Protein AF-A0A1A8WVR6-F1 (afdb_monomer)

Organism: Plasmodium malariae (NCBI:txid5858)

Solvent-accessible surface area (backbone atoms only — not comparable to full-atom values): 12264 Å² total; per-residue (Å²): 117,64,66,60,60,54,51,28,55,60,52,46,69,49,54,56,53,57,49,52,69,73,62,68,67,86,77,88,76,79,92,83,79,84,87,81,89,78,94,72,96,72,78,79,90,67,66,81,91,73,80,76,75,59,86,85,65,40,60,65,72,58,55,56,51,49,51,33,48,54,45,27,41,45,42,43,48,62,69,58,48,33,55,65,42,68,78,31,90,86,67,64,58,61,65,60,54,54,64,56,65,34,70,74,60,51,46,52,44,40,58,51,38,26,67,76,70,74,52,78,76,86,42,70,69,62,47,53,49,48,47,52,50,42,41,52,56,51,51,50,53,58,71,77,46,74,64,44,72,68,51,52,54,53,51,51,54,50,51,52,50,52,54,50,50,51,49,58,48,47,38,57,24,72,68,41,92,43,71,70,53,24,52,51,49,46,65,35,57,69,62,50,54,53,47,50,58,52,53,29,64,74,66,77,97

Radius of gyration: 17.58 Å; Cα contacts (8 Å, |Δi|>4): 165; chains: 1; bounding box: 36×36×53 Å

Nearest PDB structures (foldseek):
  1n81-assembly1_A  TM=9.357E-01  e=1.872E-03  Plasmodium falciparum 3D7
  7zg0-assembly1_A  TM=1.710E-01  e=2.703E+00  Mus musculus

Foldseek 3Di:
DPVLLLLLLVQLLVVLLVVVVVPPPDDDDDDDDDDDDDDDPDDDPDALPADADDPPLFDPVLVLLLNLLLRLLLCCLRVPQLVQLVVCPDDSPLVVSLVCLDLVNSVVSSVVSCVVSVHDDPDPVSVSSSSVSSSSLSNSLSVPDRRDPVSSVVSSLSSNLSSRLSRVLNSVLVVDPDPVSSNVSSVVVVSSVVSSVVSCVVVVD

InterPro domains:
  IPR015299 Gamete antigen, Plasmodium [PF09216] (53-205)
  IPR036469 Gametocyte protein Pfg27 superfamily [G3DSA:1.10.3030.10] (48-205)
  IPR036469 Gametocyte protein Pfg27 superfamily [SSF89162] (119-195)

pLDDT: mean 71.0, std 19.31, range [24.33, 93.38]

Sequence (205 aa):
MNIYIFLLIEILGIHIFIKCSAECVKENYPDHIEKITTRNRGECPYKLIYKPLPKGIVIEDVIELLNIEFQATIYFLFLELLPLNKHKADKTDKRELFSRISFDYLELPILYFMKHLGYSFKDERSRNSCINRMKKRLDLIVIEGILTKEYCERAQKYFWIEQRVIEEMSVKVFKEKTDDKQRNMCQNELAIKSLISKLERGRSI

Structure (mmCIF, N/CA/C/O backbone):
data_AF-A0A1A8WVR6-F1
#
_entry.id   AF-A0A1A8WVR6-F1
#
loop_
_atom_site.group_PDB
_atom_site.id
_atom_site.type_symbol
_atom_site.label_atom_id
_atom_site.label_alt_id
_atom_site.label_comp_id
_atom_site.label_asym_id
_atom_site.label_entity_id
_atom_site.label_seq_id
_atom_site.pdbx_PDB_ins_code
_atom_site.Cartn_x
_atom_site.Cartn_y
_atom_site.Cartn_z
_atom_site.occupancy
_atom_site.B_iso_or_equiv
_atom_site.auth_seq_id
_atom_site.auth_comp_id
_atom_site.auth_asym_id
_atom_site.auth_atom_id
_atom_site.pdbx_PDB_model_num
ATOM 1 N N . MET A 1 1 ? 0.841 5.492 16.775 1.00 44.41 1 MET A N 1
ATOM 2 C CA . MET A 1 1 ? -0.313 5.035 15.947 1.00 44.41 1 MET A CA 1
ATOM 3 C C . MET A 1 1 ? -1.158 4.034 16.744 1.00 44.41 1 MET A C 1
ATOM 5 O O . MET A 1 1 ? -0.574 3.367 17.589 1.00 44.41 1 MET A O 1
ATOM 9 N N . ASN A 1 2 ? -2.485 3.916 16.546 1.00 51.31 2 ASN A N 1
ATOM 10 C CA . ASN A 1 2 ? -3.267 2.875 17.246 1.00 51.31 2 ASN A CA 1
ATOM 11 C C . ASN A 1 2 ? -2.738 1.482 16.841 1.00 51.31 2 ASN A C 1
ATOM 13 O O . ASN A 1 2 ? -2.595 1.198 15.650 1.00 51.31 2 ASN A O 1
ATOM 17 N N . ILE A 1 3 ? -2.424 0.636 17.824 1.00 42.66 3 ILE A N 1
ATOM 18 C CA . ILE A 1 3 ? -1.784 -0.670 17.616 1.00 42.66 3 ILE A CA 1
ATOM 19 C C . ILE A 1 3 ? -2.612 -1.607 16.724 1.00 42.66 3 ILE A C 1
ATOM 21 O O . ILE A 1 3 ? -2.054 -2.420 15.993 1.00 42.66 3 ILE A O 1
ATOM 25 N N . TYR A 1 4 ? -3.933 -1.448 16.696 1.00 39.28 4 TYR A N 1
ATOM 26 C CA . TYR A 1 4 ? -4.813 -2.250 15.850 1.00 39.28 4 TYR A CA 1
ATOM 27 C C . TYR A 1 4 ? -4.775 -1.824 14.383 1.00 39.28 4 TYR A C 1
ATOM 29 O O . TYR A 1 4 ? -4.861 -2.677 13.504 1.00 39.28 4 TYR A O 1
ATOM 37 N N . ILE A 1 5 ? 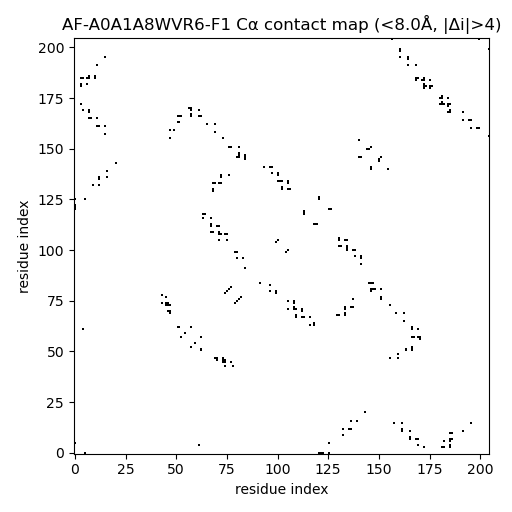-4.557 -0.531 14.110 1.00 49.75 5 ILE A N 1
ATOM 38 C CA . ILE A 1 5 ? -4.274 -0.033 12.754 1.00 49.75 5 ILE A CA 1
ATOM 39 C C . ILE A 1 5 ? -2.944 -0.621 12.286 1.00 49.75 5 ILE A C 1
ATOM 41 O O . ILE A 1 5 ? -2.856 -1.150 11.186 1.00 49.75 5 ILE A O 1
ATOM 45 N N . PHE A 1 6 ? -1.926 -0.585 13.148 1.00 48.47 6 PHE A N 1
ATOM 46 C CA . PHE A 1 6 ? -0.615 -1.159 12.855 1.00 48.47 6 PHE A CA 1
ATOM 47 C C . PHE A 1 6 ? -0.719 -2.644 12.467 1.00 48.47 6 PHE A C 1
ATOM 49 O O . PHE A 1 6 ? -0.271 -3.031 11.389 1.00 48.47 6 PHE A O 1
ATOM 56 N N . LEU A 1 7 ? -1.381 -3.451 13.303 1.00 45.72 7 LEU A N 1
ATOM 57 C CA . LEU A 1 7 ? -1.574 -4.886 13.078 1.00 45.72 7 LEU A CA 1
ATOM 58 C C . LEU A 1 7 ? -2.395 -5.178 11.815 1.00 45.72 7 LEU A C 1
ATOM 60 O O . LEU A 1 7 ? -2.027 -6.049 11.031 1.00 45.72 7 LEU A O 1
ATOM 64 N N . LEU A 1 8 ? -3.487 -4.440 11.595 1.00 53.16 8 LEU A N 1
ATOM 65 C CA . LEU A 1 8 ? -4.355 -4.614 10.430 1.00 53.16 8 LEU A CA 1
ATOM 66 C C . LEU A 1 8 ? -3.594 -4.371 9.117 1.00 53.16 8 LEU A C 1
ATOM 68 O O . LEU A 1 8 ? -3.726 -5.150 8.173 1.00 53.16 8 LEU A O 1
ATOM 72 N N . ILE A 1 9 ? -2.778 -3.315 9.064 1.00 56.94 9 ILE A N 1
ATOM 73 C CA . ILE A 1 9 ? -2.004 -2.979 7.865 1.00 56.94 9 ILE A CA 1
ATOM 74 C C . ILE A 1 9 ? -0.889 -4.020 7.625 1.00 56.94 9 ILE A C 1
ATOM 76 O O . ILE A 1 9 ? -0.632 -4.388 6.478 1.00 56.94 9 ILE A O 1
ATOM 80 N N . GLU A 1 10 ? -0.258 -4.558 8.675 1.00 56.53 10 GLU A N 1
ATOM 81 C CA . GLU A 1 10 ? 0.747 -5.628 8.532 1.00 56.53 10 GLU A CA 1
ATOM 82 C C . GLU A 1 10 ? 0.163 -6.948 7.997 1.00 56.53 10 GLU A C 1
ATOM 84 O O . GLU A 1 10 ? 0.777 -7.593 7.142 1.00 56.53 10 GLU A O 1
ATOM 89 N N . ILE A 1 11 ? -1.033 -7.338 8.449 1.00 54.25 11 ILE A N 1
ATOM 90 C CA . ILE A 1 11 ? -1.707 -8.581 8.032 1.00 54.25 11 ILE A CA 1
ATOM 91 C C . ILE A 1 11 ? -2.224 -8.486 6.588 1.00 54.25 11 ILE A C 1
ATOM 93 O O . ILE A 1 11 ? -2.152 -9.462 5.830 1.00 54.25 11 ILE A O 1
ATOM 97 N N . LEU A 1 12 ? -2.725 -7.317 6.180 1.00 54.03 12 LEU A N 1
ATOM 98 C CA . LEU A 1 12 ? -3.290 -7.108 4.844 1.00 54.03 12 LEU A CA 1
ATOM 99 C C . LEU A 1 12 ? -2.233 -7.059 3.739 1.00 54.03 12 LEU A C 1
ATOM 101 O O . LEU A 1 12 ? -2.451 -7.652 2.679 1.00 54.03 12 LEU A O 1
ATOM 105 N N . GLY A 1 13 ? -1.058 -6.483 4.016 1.00 48.38 13 GLY A N 1
ATOM 106 C CA . GLY A 1 13 ? 0.075 -6.517 3.086 1.00 48.38 13 GLY A CA 1
ATOM 107 C C . GLY A 1 13 ? 0.591 -7.936 2.788 1.00 48.38 13 GLY A C 1
ATOM 108 O O . GLY A 1 13 ? 1.300 -8.144 1.808 1.00 48.38 13 GLY A O 1
ATOM 109 N N . ILE A 1 14 ? 0.247 -8.932 3.617 1.00 42.72 14 ILE A N 1
ATOM 110 C CA . ILE A 1 14 ? 0.516 -10.357 3.364 1.00 42.72 14 ILE A CA 1
ATOM 111 C C . ILE A 1 14 ? -0.586 -10.970 2.484 1.00 42.72 14 ILE A C 1
ATOM 113 O O . ILE A 1 14 ? -0.288 -11.622 1.489 1.00 42.72 14 ILE A O 1
ATOM 117 N N . HIS A 1 15 ? -1.858 -10.754 2.825 1.00 40.12 15 HIS A N 1
ATOM 118 C CA . HIS A 1 15 ? -2.979 -11.486 2.227 1.00 40.12 15 HIS A CA 1
ATOM 119 C C . HIS A 1 15 ? -3.296 -11.105 0.779 1.00 40.12 15 HIS A C 1
ATOM 121 O O . HIS A 1 15 ? -3.625 -11.982 -0.018 1.00 40.12 15 HIS A O 1
ATOM 127 N N . ILE A 1 16 ? -3.189 -9.824 0.421 1.00 44.59 16 ILE A N 1
ATOM 128 C CA . ILE A 1 16 ? -3.497 -9.374 -0.946 1.00 44.59 16 ILE A CA 1
ATOM 129 C C . ILE A 1 16 ? -2.439 -9.871 -1.933 1.00 44.59 16 ILE A C 1
ATOM 131 O O . ILE A 1 16 ? -2.774 -10.333 -3.017 1.00 44.59 16 ILE A O 1
ATOM 135 N N . PHE A 1 17 ? -1.175 -9.916 -1.518 1.00 34.69 17 PHE A N 1
ATOM 136 C CA . PHE A 1 17 ? -0.101 -10.432 -2.361 1.00 34.69 17 PHE A CA 1
ATOM 137 C C . PHE A 1 17 ? -0.064 -11.963 -2.479 1.00 34.69 17 PHE A C 1
ATOM 139 O O . PHE A 1 17 ? 0.315 -12.475 -3.533 1.00 34.69 17 PHE A O 1
ATOM 146 N N . ILE A 1 18 ? -0.490 -12.705 -1.448 1.00 31.39 18 ILE A N 1
ATOM 147 C CA . ILE A 1 18 ? -0.668 -14.167 -1.545 1.00 31.39 18 ILE A CA 1
ATOM 148 C C . ILE A 1 18 ? -1.772 -14.516 -2.558 1.00 31.39 18 ILE A C 1
ATOM 150 O O . ILE A 1 18 ? -1.655 -15.498 -3.284 1.00 31.39 18 ILE A O 1
ATOM 154 N N . LYS A 1 19 ? -2.830 -13.700 -2.656 1.00 28.12 19 LYS A N 1
ATOM 155 C CA . LYS A 1 19 ? -3.886 -13.901 -3.658 1.00 28.12 19 LYS A CA 1
ATOM 156 C C . LYS A 1 19 ? -3.416 -13.511 -5.070 1.00 28.12 19 LYS A C 1
ATOM 158 O O . LYS A 1 19 ? -3.647 -14.274 -6.001 1.00 28.12 19 LYS A O 1
ATOM 163 N N . CYS A 1 20 ? -2.637 -12.430 -5.211 1.00 32.75 20 CYS A N 1
ATOM 164 C CA . CYS A 1 20 ? -2.003 -12.051 -6.485 1.00 32.75 20 CYS A CA 1
ATOM 165 C C . CYS A 1 20 ? -1.047 -13.120 -7.046 1.00 32.75 20 CYS A C 1
ATOM 167 O O . CYS A 1 20 ? -1.001 -13.310 -8.254 1.00 32.75 20 CYS A O 1
ATOM 169 N N . SER A 1 21 ? -0.304 -13.835 -6.196 1.00 26.53 21 SER A N 1
ATOM 170 C CA . SER A 1 21 ? 0.572 -14.940 -6.638 1.00 26.53 21 SER A CA 1
ATOM 171 C C . SER A 1 21 ? -0.211 -16.207 -7.015 1.00 26.53 21 SER A C 1
ATOM 173 O O . SER A 1 21 ? 0.259 -16.997 -7.830 1.00 26.53 21 SER A O 1
ATOM 175 N N . ALA A 1 22 ? -1.427 -16.383 -6.487 1.00 24.33 22 ALA A N 1
ATOM 176 C CA . ALA A 1 22 ? -2.315 -17.495 -6.829 1.00 24.33 22 ALA A CA 1
ATOM 177 C C . ALA A 1 22 ? -3.170 -17.247 -8.094 1.00 24.33 22 ALA A C 1
ATOM 179 O O . ALA A 1 22 ? -3.554 -18.210 -8.755 1.00 24.33 22 ALA A O 1
ATOM 180 N N . GLU A 1 23 ? -3.455 -15.986 -8.448 1.00 24.58 23 GLU A N 1
ATOM 181 C CA . GLU A 1 23 ? -4.283 -15.586 -9.608 1.00 24.58 23 GLU A CA 1
ATOM 182 C C . GLU A 1 23 ? -3.471 -15.067 -10.814 1.00 24.58 23 GLU A C 1
ATOM 184 O O . GLU A 1 23 ? -4.059 -14.715 -11.835 1.00 24.58 23 GLU A O 1
ATOM 189 N N . CYS A 1 24 ? -2.131 -15.090 -10.774 1.00 26.89 24 CYS A N 1
ATOM 190 C CA . CYS A 1 24 ? -1.265 -14.893 -11.949 1.00 26.89 24 CYS A CA 1
ATOM 191 C C . CYS A 1 24 ? -1.354 -16.080 -12.937 1.00 26.89 24 CYS A C 1
ATOM 193 O O . CYS A 1 24 ? -0.351 -16.670 -13.342 1.00 26.89 24 CYS A O 1
ATOM 195 N N . VAL A 1 25 ? -2.566 -16.446 -13.355 1.00 25.64 25 VAL A N 1
ATOM 196 C CA . VAL A 1 25 ? -2.781 -17.272 -14.538 1.00 25.64 25 VAL A CA 1
ATOM 197 C C . VAL A 1 25 ? -2.592 -16.368 -15.750 1.00 25.64 25 VAL A C 1
ATOM 199 O O . VAL A 1 25 ? -3.217 -15.322 -15.905 1.00 25.64 25 VAL A O 1
ATOM 202 N N . LYS A 1 26 ? -1.639 -16.770 -16.582 1.00 31.09 26 LYS A N 1
ATOM 203 C CA . LYS A 1 26 ? -1.184 -16.088 -17.787 1.00 31.09 26 LYS A CA 1
ATOM 204 C C . LYS A 1 26 ? -2.313 -16.031 -18.823 1.00 31.09 26 LYS A C 1
ATOM 206 O O . LYS A 1 26 ? -2.427 -16.923 -19.656 1.00 31.09 26 LYS A O 1
ATOM 211 N N . GLU A 1 27 ? -3.140 -14.995 -18.786 1.00 27.25 27 GLU A N 1
ATOM 212 C CA . GLU A 1 27 ? -4.049 -14.701 -19.893 1.00 27.25 27 GLU A CA 1
ATOM 213 C C . GLU A 1 27 ? -3.303 -13.905 -20.973 1.00 27.25 27 GLU A C 1
ATOM 215 O O . GLU A 1 27 ? -2.915 -12.751 -20.780 1.00 27.25 27 GLU A O 1
ATOM 220 N N . ASN A 1 28 ? -3.055 -14.558 -22.111 1.00 36.00 28 ASN A N 1
ATOM 221 C CA . ASN A 1 28 ? -2.576 -13.910 -23.329 1.00 36.00 28 ASN A CA 1
ATOM 222 C C . ASN A 1 28 ? -3.725 -13.085 -23.924 1.00 36.00 28 ASN A C 1
ATOM 224 O O . ASN A 1 28 ? -4.712 -13.675 -24.354 1.00 36.00 28 ASN A O 1
ATOM 228 N N . TYR A 1 29 ? -3.581 -11.762 -24.014 1.00 31.77 29 TYR A N 1
ATOM 229 C CA . TYR A 1 29 ? -4.511 -10.902 -24.755 1.00 31.77 29 TYR A CA 1
ATOM 230 C C . TYR A 1 29 ? -3.777 -9.749 -25.453 1.00 31.77 29 TYR A C 1
ATOM 232 O O . TYR A 1 29 ? -2.643 -9.434 -25.083 1.00 31.77 29 TYR A O 1
ATOM 240 N N . PRO A 1 30 ? -4.371 -9.222 -26.538 1.00 31.92 30 PRO A N 1
ATOM 241 C CA . PRO A 1 30 ? -3.670 -8.946 -27.774 1.00 31.92 30 PRO A CA 1
ATOM 242 C C . PRO A 1 30 ? -2.966 -7.599 -27.729 1.00 31.92 30 PRO A C 1
ATOM 244 O O . PRO A 1 30 ? -3.398 -6.660 -27.056 1.00 31.92 30 PRO A O 1
ATOM 247 N N . ASP A 1 31 ? -1.881 -7.539 -28.497 1.00 37.81 31 ASP A N 1
ATOM 248 C CA . ASP A 1 31 ? -1.221 -6.311 -28.908 1.00 37.81 31 ASP A CA 1
ATOM 249 C C . ASP A 1 31 ? -2.269 -5.281 -29.316 1.00 37.81 31 ASP A C 1
ATOM 251 O O . ASP A 1 31 ? -3.175 -5.636 -30.053 1.00 37.81 31 ASP A O 1
ATOM 255 N N . HIS A 1 32 ? -2.152 -4.056 -28.795 1.00 36.28 32 HIS A N 1
ATOM 256 C CA . HIS A 1 32 ? -2.412 -2.754 -29.431 1.00 36.28 32 HIS A CA 1
ATOM 257 C C . HIS A 1 32 ? -2.520 -1.701 -28.314 1.00 36.28 32 HIS A C 1
ATOM 259 O O . HIS A 1 32 ? -3.608 -1.344 -27.870 1.00 36.28 32 HIS A O 1
ATOM 265 N N . ILE A 1 33 ? -1.379 -1.183 -27.851 1.00 32.66 33 ILE A N 1
ATOM 266 C CA . ILE A 1 33 ? -1.350 0.065 -27.080 1.00 32.66 33 ILE A CA 1
ATOM 267 C C . ILE A 1 33 ? -0.593 1.091 -27.910 1.00 32.66 33 ILE A C 1
ATOM 269 O O . ILE A 1 33 ? 0.611 0.975 -28.149 1.00 32.66 33 ILE A O 1
ATOM 273 N N . GLU A 1 34 ? -1.344 2.078 -28.390 1.00 32.06 34 GLU A N 1
ATOM 274 C CA . GLU A 1 34 ? -0.815 3.224 -29.111 1.00 32.06 34 GLU A CA 1
ATOM 275 C C . GLU A 1 34 ? 0.195 3.996 -28.255 1.00 32.06 34 GLU A C 1
ATOM 277 O O . GLU A 1 34 ? 0.015 4.265 -27.064 1.00 32.06 34 GLU A O 1
ATOM 282 N N . LYS A 1 35 ? 1.294 4.358 -28.918 1.00 39.44 35 LYS A N 1
ATOM 283 C CA . LYS A 1 35 ? 2.377 5.182 -28.392 1.00 39.44 35 LYS A CA 1
ATOM 284 C C . LYS A 1 35 ? 1.846 6.559 -28.002 1.00 39.44 35 LYS A C 1
ATOM 286 O O . LYS A 1 35 ? 1.419 7.316 -28.865 1.00 39.44 35 LYS A O 1
ATOM 291 N N . ILE A 1 36 ? 2.048 6.950 -26.745 1.00 32.19 36 ILE A N 1
ATOM 292 C CA . ILE A 1 36 ? 2.130 8.369 -26.386 1.00 32.19 36 ILE A CA 1
ATOM 293 C C . ILE A 1 36 ? 3.501 8.644 -25.776 1.00 32.19 36 ILE A C 1
ATOM 295 O O . ILE A 1 36 ? 3.828 8.262 -24.651 1.00 32.19 36 ILE A O 1
ATOM 299 N N . THR A 1 37 ? 4.318 9.306 -26.588 1.00 43.03 37 THR A N 1
ATOM 300 C CA . THR A 1 37 ? 5.535 10.024 -26.226 1.00 43.03 37 THR A CA 1
ATOM 301 C C . THR A 1 37 ? 5.179 11.311 -25.494 1.00 43.03 37 THR A C 1
ATOM 303 O O . THR A 1 37 ? 4.377 12.082 -26.008 1.00 43.03 37 THR A O 1
ATOM 306 N N . THR A 1 38 ? 5.836 11.606 -24.371 1.00 32.84 38 THR A N 1
ATOM 307 C CA . THR A 1 38 ? 6.419 12.938 -24.108 1.00 32.84 38 THR A CA 1
ATOM 308 C C . THR A 1 38 ? 7.256 12.941 -22.827 1.00 32.84 38 THR A C 1
ATOM 310 O O . THR A 1 38 ? 6.858 12.437 -21.780 1.00 32.84 38 THR A O 1
ATOM 313 N N . ARG A 1 39 ? 8.456 13.520 -22.946 1.00 40.59 39 ARG A N 1
ATOM 314 C CA . ARG A 1 39 ? 9.288 14.005 -21.841 1.00 40.59 39 ARG A CA 1
ATOM 315 C C . ARG A 1 39 ? 8.546 15.163 -21.171 1.00 40.59 39 ARG A C 1
ATOM 317 O O . ARG A 1 39 ? 8.351 16.167 -21.838 1.00 40.59 39 ARG A O 1
ATOM 324 N N . ASN A 1 40 ? 8.231 15.067 -19.882 1.00 31.36 40 ASN A N 1
ATOM 325 C CA . ASN A 1 40 ? 7.907 16.231 -19.055 1.00 31.36 40 ASN A CA 1
ATOM 326 C C . ASN A 1 40 ? 8.649 16.124 -17.718 1.00 31.36 40 ASN A C 1
ATOM 328 O O . ASN A 1 40 ? 8.472 15.171 -16.963 1.00 31.36 40 ASN A O 1
ATOM 332 N N . ARG A 1 41 ? 9.518 17.106 -17.453 1.00 42.62 41 ARG A N 1
ATOM 333 C CA . ARG A 1 41 ? 9.947 17.466 -16.099 1.00 42.62 41 ARG A CA 1
ATOM 334 C C . ARG A 1 41 ? 8.817 18.320 -15.521 1.00 42.62 41 ARG A C 1
ATOM 336 O O . ARG A 1 41 ? 8.659 19.452 -15.958 1.00 42.62 41 ARG A O 1
ATOM 343 N N . GLY A 1 42 ? 8.035 17.779 -14.595 1.00 39.91 42 GLY A N 1
ATOM 344 C CA . GLY A 1 42 ? 6.944 18.504 -13.939 1.00 39.91 42 GLY A CA 1
ATOM 345 C C . GLY A 1 42 ? 5.769 17.580 -13.641 1.00 39.91 42 GLY A C 1
ATOM 346 O O . GLY A 1 42 ? 5.137 17.107 -14.574 1.00 39.91 42 GLY A O 1
ATOM 347 N N . GLU A 1 43 ? 5.540 17.339 -12.346 1.00 42.38 43 GLU A N 1
ATOM 348 C CA . GLU A 1 43 ? 4.476 16.526 -11.728 1.00 42.38 43 GLU A CA 1
ATOM 349 C C . GLU A 1 43 ? 4.384 15.046 -12.150 1.00 42.38 43 GLU A C 1
ATOM 351 O O . GLU A 1 43 ? 4.443 14.682 -13.319 1.00 42.38 43 GLU A O 1
ATOM 356 N N . CYS A 1 44 ? 4.238 14.151 -11.164 1.00 45.91 44 CYS A N 1
ATOM 357 C CA . CYS A 1 44 ? 4.018 12.726 -11.418 1.00 45.91 44 CYS A CA 1
ATOM 358 C C . CYS A 1 44 ? 2.668 12.547 -12.138 1.00 45.91 44 CYS A C 1
ATOM 360 O O . CYS A 1 44 ? 1.634 12.785 -11.508 1.00 45.91 44 CYS A O 1
ATOM 362 N N . PRO A 1 45 ? 2.623 12.082 -13.403 1.00 50.28 45 PRO A N 1
ATOM 363 C CA . PRO A 1 45 ? 1.349 11.869 -14.090 1.00 50.28 45 PRO A CA 1
ATOM 364 C C . PRO A 1 45 ? 0.590 10.655 -13.525 1.00 50.28 45 PRO A C 1
ATOM 366 O O . PRO A 1 45 ? -0.585 10.459 -13.823 1.00 50.28 45 PRO A O 1
ATOM 369 N N . TYR A 1 46 ? 1.251 9.845 -12.691 1.00 54.41 46 TYR A N 1
ATOM 370 C CA . TYR A 1 46 ? 0.699 8.650 -12.066 1.00 54.41 46 TYR A CA 1
ATOM 371 C C . TYR A 1 46 ? 0.384 8.943 -10.598 1.00 54.41 46 TYR A C 1
ATOM 373 O O . TYR A 1 46 ? 1.218 8.781 -9.708 1.00 54.41 46 TYR A O 1
ATOM 381 N N . LYS A 1 47 ? -0.838 9.414 -10.347 1.00 60.50 47 LYS A N 1
ATOM 382 C CA . LYS A 1 47 ? -1.397 9.587 -9.001 1.00 60.50 47 LYS A CA 1
ATOM 383 C C . LYS A 1 47 ? -2.418 8.490 -8.743 1.00 60.50 47 LYS A C 1
ATOM 385 O O . LYS A 1 47 ? -3.190 8.143 -9.639 1.00 60.50 47 LYS A O 1
ATOM 390 N N . LEU A 1 48 ? -2.485 7.966 -7.519 1.00 58.22 48 LEU A N 1
ATOM 391 C CA . LEU A 1 48 ? -3.640 7.154 -7.145 1.00 58.22 48 LEU A CA 1
ATOM 392 C C . LEU A 1 48 ? -4.856 8.064 -7.025 1.00 58.22 48 LEU A C 1
ATOM 394 O O . LEU A 1 48 ? -4.960 8.846 -6.078 1.00 58.22 48 LEU A O 1
ATOM 398 N N . ILE A 1 49 ? -5.779 7.960 -7.978 1.00 67.81 49 ILE A N 1
ATOM 399 C CA . ILE A 1 49 ? -7.095 8.580 -7.846 1.00 67.81 49 ILE A CA 1
ATOM 400 C C . ILE A 1 49 ? -7.908 7.693 -6.902 1.00 67.81 49 ILE A C 1
ATOM 402 O O . ILE A 1 49 ? -8.562 6.730 -7.304 1.00 67.81 49 ILE A O 1
ATOM 406 N N . TYR A 1 50 ? -7.811 8.003 -5.614 1.00 70.62 50 TYR A N 1
ATOM 407 C CA . TYR A 1 50 ? -8.514 7.315 -4.544 1.00 70.62 50 TYR A CA 1
ATOM 408 C C . TYR A 1 50 ? -9.420 8.301 -3.810 1.00 70.62 50 TYR A C 1
ATOM 410 O O . TYR A 1 50 ? -8.982 9.378 -3.410 1.00 70.62 50 TYR A O 1
ATOM 418 N N . LYS A 1 51 ? -10.692 7.930 -3.636 1.00 78.25 51 LYS A N 1
ATOM 419 C CA . LYS A 1 51 ? -11.647 8.674 -2.812 1.00 78.25 51 LYS A CA 1
ATOM 420 C C . LYS A 1 51 ? -11.834 7.920 -1.492 1.00 78.25 51 LYS A C 1
ATOM 422 O O . LYS A 1 51 ? -12.438 6.846 -1.537 1.00 78.25 51 LYS A O 1
ATOM 427 N N . PRO A 1 52 ? -11.357 8.442 -0.351 1.00 77.50 52 PRO A N 1
ATOM 428 C CA . PRO A 1 52 ? -11.563 7.809 0.951 1.00 77.50 52 PRO A CA 1
ATOM 429 C C . PRO A 1 52 ? -13.035 7.589 1.286 1.00 77.50 52 PRO A C 1
ATOM 431 O O . PRO A 1 52 ? -13.915 8.268 0.743 1.00 77.50 52 PRO A O 1
ATOM 434 N N . LEU A 1 53 ? -13.316 6.635 2.181 1.00 74.62 53 LEU A N 1
ATOM 435 C CA . LEU A 1 53 ? -14.619 6.602 2.856 1.00 74.62 53 LEU A CA 1
ATOM 436 C C . LEU A 1 53 ? -14.900 7.958 3.545 1.00 74.62 53 LEU A C 1
ATOM 438 O O . LEU A 1 53 ? -13.960 8.642 3.955 1.00 74.62 53 LEU A O 1
ATOM 442 N N . PRO A 1 54 ? -16.177 8.371 3.674 1.00 75.50 54 PRO A N 1
ATOM 443 C CA . PRO A 1 54 ? -16.533 9.644 4.297 1.00 75.50 54 PRO A CA 1
ATOM 444 C C . PRO A 1 54 ? -15.893 9.846 5.679 1.00 75.50 54 PRO A C 1
ATOM 446 O O . PRO A 1 54 ? -15.869 8.926 6.505 1.00 75.50 54 PRO A O 1
ATOM 449 N N . LYS A 1 55 ? -15.421 11.074 5.946 1.00 61.12 55 LYS A N 1
ATOM 450 C CA . LYS A 1 55 ? -14.908 11.470 7.267 1.00 61.12 55 LYS A CA 1
ATOM 451 C C . LYS A 1 55 ? -15.979 11.213 8.337 1.00 61.12 55 LYS A C 1
ATOM 453 O O . LYS A 1 55 ? -17.153 11.502 8.117 1.00 61.12 55 LYS A O 1
ATOM 458 N N . GLY A 1 56 ? -15.572 10.636 9.468 1.00 61.81 56 GLY A N 1
ATOM 459 C CA . GLY A 1 56 ? -16.466 10.215 10.556 1.00 61.81 56 GLY A CA 1
ATOM 460 C C . GLY A 1 56 ? -16.870 8.737 10.505 1.00 61.81 56 GLY A C 1
ATOM 461 O O . GLY A 1 56 ? -17.233 8.178 11.536 1.00 61.81 56 GLY A O 1
ATOM 462 N N . ILE A 1 57 ? -16.746 8.076 9.346 1.00 65.88 57 ILE A N 1
ATOM 463 C CA . ILE A 1 57 ? -16.854 6.610 9.245 1.00 65.88 57 ILE A CA 1
ATOM 464 C C . ILE A 1 57 ? -15.489 5.967 9.502 1.00 65.88 57 ILE A C 1
ATOM 466 O O . ILE A 1 57 ? -15.394 4.998 10.251 1.00 65.88 57 ILE A O 1
ATOM 470 N N . VAL A 1 58 ? -14.439 6.523 8.895 1.00 67.69 58 VAL A N 1
ATOM 471 C CA . VAL A 1 58 ? -13.043 6.116 9.098 1.00 67.69 58 VAL A CA 1
ATOM 472 C C . VAL A 1 58 ? -12.317 7.205 9.883 1.00 67.69 58 VAL A C 1
ATOM 474 O O . VAL A 1 58 ? -12.562 8.396 9.677 1.00 67.69 58 VAL A O 1
ATOM 477 N N . ILE A 1 59 ? -11.433 6.788 10.789 1.00 71.31 59 ILE A N 1
ATOM 478 C CA . ILE A 1 59 ? -10.593 7.694 11.579 1.00 71.31 59 ILE A CA 1
ATOM 479 C C . ILE A 1 59 ? -9.641 8.449 10.644 1.00 71.31 59 ILE A C 1
ATOM 481 O O . ILE A 1 59 ? -9.005 7.845 9.784 1.00 71.31 59 ILE A O 1
ATOM 485 N N . GLU A 1 60 ? -9.517 9.761 10.834 1.00 74.38 60 GLU A N 1
ATOM 486 C CA . GLU A 1 60 ? -8.701 10.641 9.986 1.00 74.38 60 GLU A CA 1
ATOM 487 C C . GLU A 1 60 ? -7.234 10.193 9.899 1.00 74.38 60 GLU A C 1
ATOM 489 O O . GLU A 1 60 ? -6.721 10.034 8.793 1.00 74.38 60 GLU A O 1
ATOM 494 N N . ASP A 1 61 ? -6.631 9.816 11.033 1.00 69.81 61 ASP A N 1
ATOM 495 C CA . ASP A 1 61 ? -5.282 9.232 11.100 1.00 69.81 61 ASP A CA 1
ATOM 496 C C . ASP A 1 61 ? -5.085 8.035 10.147 1.00 69.81 61 ASP A C 1
ATOM 498 O O . ASP A 1 61 ? -3.992 7.844 9.616 1.00 69.81 61 ASP A O 1
ATOM 502 N N . VAL A 1 62 ? -6.116 7.199 9.948 1.00 73.56 62 VAL A N 1
ATOM 503 C CA . VAL A 1 62 ? -6.049 6.051 9.024 1.00 73.56 62 VAL A CA 1
ATOM 504 C C . VAL A 1 62 ? -5.994 6.554 7.587 1.00 73.56 62 VAL A C 1
ATOM 506 O O . VAL A 1 62 ? -5.161 6.101 6.810 1.00 73.56 62 VAL A O 1
ATOM 509 N N . ILE A 1 63 ? -6.858 7.505 7.233 1.00 77.56 63 ILE A N 1
ATOM 510 C CA . ILE A 1 63 ? -6.942 8.051 5.874 1.00 77.56 63 ILE A CA 1
ATOM 511 C C . ILE A 1 63 ? -5.620 8.723 5.489 1.00 77.56 63 ILE A C 1
ATOM 513 O O . ILE A 1 63 ? -5.088 8.475 4.407 1.00 77.56 63 ILE A O 1
ATOM 517 N N . GLU A 1 64 ? -5.079 9.564 6.367 1.00 81.38 64 GLU A N 1
ATOM 518 C CA . GLU A 1 64 ? -3.852 10.323 6.113 1.00 81.38 64 GLU A CA 1
ATOM 519 C C . GLU A 1 64 ? -2.637 9.406 5.962 1.00 81.38 64 GLU A C 1
ATOM 521 O O . GLU A 1 64 ? -1.878 9.536 4.997 1.00 81.38 64 GLU A O 1
ATOM 526 N N . LEU A 1 65 ? -2.500 8.419 6.852 1.00 83.88 65 LEU A N 1
ATOM 527 C CA . LEU A 1 65 ? -1.404 7.459 6.791 1.00 83.88 65 LEU A CA 1
ATOM 528 C C . LEU A 1 65 ? -1.453 6.607 5.522 1.00 83.88 65 LEU A C 1
ATOM 530 O O . LEU A 1 65 ? -0.428 6.438 4.859 1.00 83.88 65 LEU A O 1
ATOM 534 N N . LEU A 1 66 ? -2.632 6.098 5.155 1.00 84.38 66 LEU A N 1
ATOM 535 C CA . LEU A 1 66 ? -2.779 5.305 3.937 1.00 84.38 66 LEU A CA 1
ATOM 536 C C . LEU A 1 66 ? -2.525 6.150 2.689 1.00 84.38 66 LEU A C 1
ATOM 538 O O . LEU A 1 66 ? -1.865 5.683 1.763 1.00 84.38 66 LEU A O 1
ATOM 542 N N . ASN A 1 67 ? -2.976 7.405 2.669 1.00 85.69 67 ASN A N 1
ATOM 543 C CA . ASN A 1 67 ? -2.685 8.307 1.560 1.00 85.69 67 ASN A CA 1
ATOM 544 C C . ASN A 1 67 ? -1.180 8.518 1.383 1.00 85.69 67 ASN A C 1
ATOM 546 O O . ASN A 1 67 ? -0.705 8.445 0.253 1.00 85.69 67 ASN A O 1
ATOM 550 N N . ILE A 1 68 ? -0.417 8.726 2.459 1.00 86.81 68 ILE A N 1
ATOM 551 C CA . ILE A 1 68 ? 1.046 8.826 2.353 1.00 86.81 68 ILE A CA 1
ATOM 552 C C . ILE A 1 68 ? 1.633 7.523 1.826 1.00 86.81 68 ILE A C 1
ATOM 554 O O . ILE A 1 68 ? 2.360 7.543 0.837 1.00 86.81 68 ILE A O 1
ATOM 558 N N . GLU A 1 69 ? 1.307 6.396 2.456 1.00 90.12 69 GLU A N 1
ATOM 559 C CA . GLU A 1 69 ? 1.904 5.098 2.139 1.00 90.12 69 GLU A CA 1
ATOM 560 C C . GLU A 1 69 ? 1.666 4.689 0.678 1.00 90.12 69 GLU A C 1
ATOM 562 O O . GLU A 1 69 ? 2.607 4.342 -0.043 1.00 90.12 69 GLU A O 1
ATOM 567 N N . PHE A 1 70 ? 0.422 4.768 0.202 1.00 89.81 70 PHE A N 1
ATOM 568 C CA . PHE A 1 70 ? 0.078 4.341 -1.153 1.00 89.81 70 PHE A CA 1
ATOM 569 C C . PHE A 1 70 ? 0.525 5.339 -2.222 1.00 89.81 70 PHE A C 1
ATOM 571 O O . PHE A 1 70 ? 1.018 4.909 -3.267 1.00 89.81 70 PHE A O 1
ATOM 578 N N . GLN A 1 71 ? 0.428 6.653 -1.977 1.00 87.44 71 GLN A N 1
ATOM 579 C CA . GLN A 1 71 ? 0.936 7.643 -2.937 1.00 87.44 71 GLN A CA 1
ATOM 580 C C . GLN A 1 71 ? 2.461 7.565 -3.044 1.00 87.44 71 GLN A C 1
ATOM 582 O O . GLN A 1 71 ? 2.986 7.583 -4.156 1.00 87.44 71 GLN A O 1
ATOM 587 N N . ALA A 1 72 ? 3.171 7.385 -1.925 1.00 91.38 72 ALA A N 1
ATOM 588 C CA . ALA A 1 72 ? 4.617 7.188 -1.920 1.00 91.38 72 ALA A CA 1
ATOM 589 C C . ALA A 1 72 ? 5.018 5.898 -2.654 1.00 91.38 72 ALA A C 1
ATOM 591 O O . ALA A 1 72 ? 5.949 5.919 -3.458 1.00 91.38 72 ALA A O 1
ATOM 592 N N . THR A 1 73 ? 4.281 4.798 -2.451 1.00 93.38 73 THR A N 1
ATOM 593 C CA . THR A 1 73 ? 4.519 3.527 -3.164 1.00 93.38 73 THR A CA 1
ATOM 594 C C . THR A 1 73 ? 4.370 3.697 -4.677 1.00 93.38 73 THR A C 1
ATOM 596 O O . THR A 1 73 ? 5.220 3.246 -5.442 1.00 93.38 73 THR A O 1
ATOM 599 N N . ILE A 1 74 ? 3.304 4.364 -5.123 1.00 89.81 74 ILE A N 1
ATOM 600 C CA . ILE A 1 74 ? 3.009 4.560 -6.550 1.00 89.81 74 ILE A CA 1
ATOM 601 C C . ILE A 1 74 ? 4.005 5.512 -7.190 1.00 89.81 74 ILE A C 1
ATOM 603 O O . ILE A 1 74 ? 4.521 5.221 -8.268 1.00 89.81 74 ILE A O 1
ATOM 607 N N . TYR A 1 75 ? 4.319 6.610 -6.506 1.00 89.00 75 TYR A N 1
ATOM 608 C CA . TYR A 1 75 ? 5.353 7.539 -6.936 1.00 89.00 75 TYR A CA 1
ATOM 609 C C . TYR A 1 75 ? 6.665 6.791 -7.187 1.00 89.00 75 TYR A C 1
ATOM 611 O O . TYR A 1 75 ? 7.240 6.899 -8.268 1.00 89.00 75 TYR A O 1
ATOM 619 N N . PHE A 1 76 ? 7.092 5.961 -6.232 1.00 92.62 76 PHE A N 1
ATOM 620 C CA . PHE A 1 76 ? 8.323 5.188 -6.358 1.00 92.62 76 PHE A CA 1
ATOM 621 C C . PHE A 1 76 ? 8.261 4.172 -7.508 1.00 92.62 76 PHE A C 1
ATOM 623 O O . PHE A 1 76 ? 9.175 4.094 -8.329 1.00 92.62 76 PHE A O 1
ATOM 630 N N . LEU A 1 77 ? 7.159 3.427 -7.627 1.00 90.75 77 LEU A N 1
ATOM 631 C CA . LEU A 1 77 ? 6.976 2.442 -8.692 1.00 90.75 77 LEU A CA 1
ATOM 632 C C . LEU A 1 77 ? 7.103 3.069 -10.091 1.00 90.75 77 LEU A C 1
ATOM 634 O O . LEU A 1 77 ? 7.798 2.530 -10.953 1.00 90.75 77 LEU A O 1
ATOM 638 N N . PHE A 1 78 ? 6.438 4.201 -10.324 1.00 86.69 78 PHE A N 1
ATOM 639 C CA . PHE A 1 78 ? 6.354 4.802 -11.655 1.00 86.69 78 PHE A CA 1
ATOM 640 C C . PHE A 1 78 ? 7.510 5.741 -12.001 1.00 86.69 78 PHE A C 1
ATOM 642 O O . PHE A 1 78 ? 7.854 5.837 -13.180 1.00 86.69 78 PHE A O 1
ATOM 649 N N . LEU A 1 79 ? 8.095 6.437 -11.023 1.00 85.81 79 LEU A N 1
ATOM 650 C CA . LEU A 1 79 ? 9.160 7.413 -11.277 1.00 85.81 79 LEU A CA 1
ATOM 651 C C . LEU A 1 79 ? 10.562 6.882 -11.002 1.00 85.81 79 LEU A C 1
ATOM 653 O O . LEU A 1 79 ? 11.495 7.330 -11.661 1.00 85.81 79 LEU A O 1
ATOM 657 N N . GLU A 1 80 ? 10.716 5.919 -10.095 1.00 87.62 80 GLU A N 1
ATOM 658 C CA . GLU A 1 80 ? 12.030 5.351 -9.783 1.00 87.62 80 GLU A CA 1
ATOM 659 C C . GLU A 1 80 ? 12.228 4.002 -10.478 1.00 87.62 80 GLU A C 1
ATOM 661 O O . GLU A 1 80 ? 13.217 3.816 -11.180 1.00 87.62 80 GLU A O 1
ATOM 666 N N . LEU A 1 81 ? 11.285 3.061 -10.349 1.00 88.81 81 LEU A N 1
ATOM 667 C CA . LEU A 1 81 ? 11.501 1.688 -10.831 1.00 88.81 81 LEU A CA 1
ATOM 668 C C . LEU A 1 81 ? 11.193 1.490 -12.321 1.00 88.81 81 LEU A C 1
ATOM 670 O O . LEU A 1 81 ? 12.000 0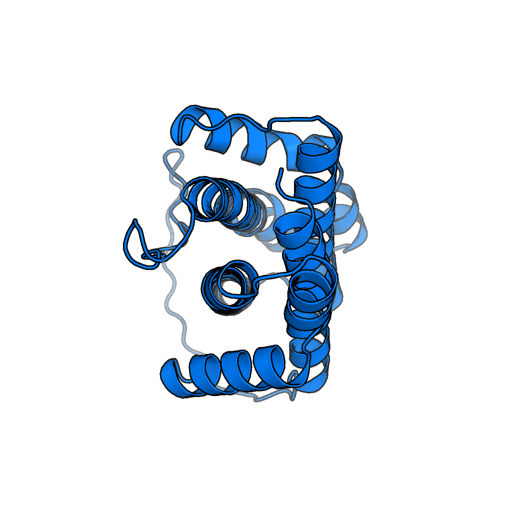.913 -13.052 1.00 88.81 81 LEU A O 1
ATOM 674 N N . LEU A 1 82 ? 10.036 1.961 -12.796 1.00 86.19 82 LEU A N 1
ATOM 675 C CA . LEU A 1 82 ? 9.620 1.781 -14.192 1.00 86.19 82 LEU A CA 1
ATOM 676 C C . LEU A 1 82 ? 10.636 2.354 -15.209 1.00 86.19 82 LEU A C 1
ATOM 678 O O . LEU A 1 82 ? 10.917 1.673 -16.199 1.00 86.19 82 LEU A O 1
ATOM 682 N N . PRO A 1 83 ? 11.226 3.553 -15.019 1.00 83.88 83 PRO A N 1
ATOM 683 C CA . PRO A 1 83 ? 12.209 4.088 -15.961 1.00 83.88 83 PRO A CA 1
ATOM 684 C C . PRO A 1 83 ? 13.491 3.254 -16.034 1.00 83.88 83 PRO A C 1
ATOM 686 O O . PRO A 1 83 ? 14.012 3.059 -17.130 1.00 83.88 83 PRO A O 1
ATOM 689 N N . LEU A 1 84 ? 13.955 2.694 -14.910 1.00 80.31 84 LEU A N 1
ATOM 690 C CA . LEU A 1 84 ? 15.141 1.827 -14.877 1.00 80.31 84 LEU A CA 1
ATOM 691 C C . LEU A 1 84 ? 14.953 0.565 -15.728 1.00 80.31 84 LEU A C 1
ATOM 693 O O . LEU A 1 84 ? 15.898 0.101 -16.365 1.00 80.31 84 LEU A O 1
ATOM 697 N N . ASN A 1 85 ? 13.723 0.052 -15.815 1.00 74.62 85 ASN A N 1
ATOM 698 C CA . ASN A 1 85 ? 13.409 -1.093 -16.666 1.00 74.62 85 ASN A CA 1
ATOM 699 C C . ASN A 1 85 ? 13.375 -0.742 -18.169 1.00 74.62 85 ASN A C 1
ATOM 701 O O . ASN A 1 85 ? 13.700 -1.582 -19.003 1.00 74.62 85 ASN A O 1
ATOM 705 N N . LYS A 1 86 ? 13.037 0.504 -18.543 1.00 63.41 86 LYS A N 1
ATOM 706 C CA . LYS A 1 86 ? 12.969 0.942 -19.956 1.00 63.41 86 LYS A CA 1
ATOM 707 C C . LYS A 1 86 ? 14.331 1.022 -20.643 1.00 63.41 86 LYS A C 1
ATOM 709 O O . LYS A 1 86 ? 14.397 0.967 -21.868 1.00 63.41 86 LYS A O 1
ATOM 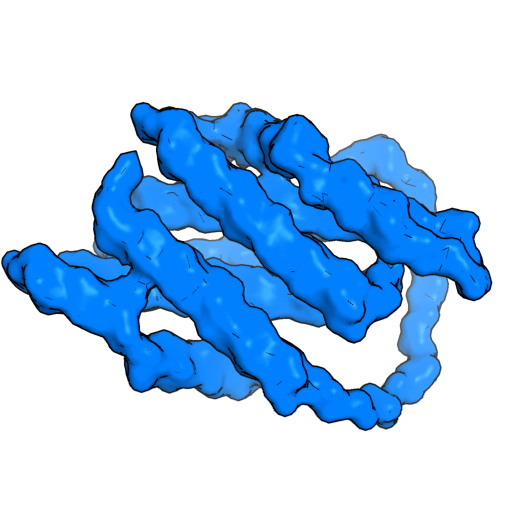714 N N . HIS A 1 87 ? 15.410 1.168 -19.879 1.00 53.56 87 HIS A N 1
ATOM 715 C CA . HIS A 1 87 ? 16.758 1.339 -20.422 1.00 53.56 87 HIS A CA 1
ATOM 716 C C . HIS A 1 87 ? 17.485 0.019 -20.722 1.00 53.56 87 HIS A C 1
ATOM 718 O O . HIS A 1 87 ? 18.597 0.050 -21.246 1.00 53.56 87 HIS A O 1
ATOM 724 N N . LYS A 1 88 ? 16.872 -1.138 -20.434 1.00 55.59 88 LYS A N 1
ATOM 725 C CA . LYS A 1 88 ? 17.482 -2.462 -20.621 1.00 55.59 88 LYS A CA 1
ATOM 726 C C . LYS A 1 88 ? 16.538 -3.388 -21.379 1.00 55.59 88 LYS A C 1
ATOM 728 O O . LYS A 1 88 ? 16.008 -4.334 -20.812 1.00 55.59 88 LYS A O 1
ATOM 733 N N . ALA A 1 89 ? 16.354 -3.111 -22.669 1.00 49.97 89 ALA A N 1
ATOM 734 C CA . ALA A 1 89 ? 15.412 -3.828 -23.528 1.00 49.97 89 ALA A CA 1
ATOM 735 C C . ALA A 1 89 ? 15.598 -5.361 -23.567 1.00 49.97 89 ALA A C 1
ATOM 737 O O . ALA A 1 89 ? 14.635 -6.037 -23.890 1.00 49.97 89 ALA A O 1
ATOM 738 N N . ASP A 1 90 ? 16.751 -5.917 -23.158 1.00 51.88 90 ASP A N 1
ATOM 739 C CA . ASP A 1 90 ? 16.983 -7.372 -23.230 1.00 51.88 90 ASP A CA 1
ATOM 740 C C . ASP A 1 90 ? 17.592 -8.035 -21.979 1.00 51.88 90 ASP A C 1
ATOM 742 O O . ASP A 1 90 ? 17.740 -9.256 -21.950 1.00 51.88 90 ASP A O 1
ATOM 746 N N . LYS A 1 91 ? 17.947 -7.285 -20.923 1.00 54.62 91 LYS A N 1
ATOM 747 C CA . LYS A 1 91 ? 18.528 -7.840 -19.676 1.00 54.62 91 LYS A CA 1
ATOM 748 C C . LYS A 1 91 ? 18.305 -6.908 -18.486 1.00 54.62 91 LYS A C 1
ATOM 750 O O . LYS A 1 91 ? 19.264 -6.347 -17.951 1.00 54.62 91 LYS A O 1
ATOM 755 N N . THR A 1 92 ? 17.062 -6.695 -18.059 1.00 59.34 92 THR A N 1
ATOM 756 C CA . THR A 1 92 ? 16.843 -5.999 -16.786 1.00 59.34 92 THR A CA 1
ATOM 757 C C . THR A 1 92 ? 17.421 -6.839 -15.657 1.00 59.34 92 THR A C 1
ATOM 759 O O . THR A 1 92 ? 16.845 -7.846 -15.247 1.00 59.34 92 THR A O 1
ATOM 762 N N . ASP A 1 93 ? 18.575 -6.418 -15.146 1.00 70.00 93 ASP A N 1
ATOM 763 C CA . ASP A 1 93 ? 19.119 -6.986 -13.927 1.00 70.00 93 ASP A CA 1
ATOM 764 C C . ASP A 1 93 ? 18.207 -6.585 -12.766 1.00 70.00 93 ASP A C 1
ATOM 766 O O . ASP A 1 93 ? 18.244 -5.449 -12.286 1.00 70.00 93 ASP A O 1
ATOM 770 N N . LYS A 1 94 ? 17.370 -7.528 -12.318 1.00 78.94 94 LYS A N 1
ATOM 771 C CA . LYS A 1 94 ? 16.501 -7.333 -11.154 1.00 78.94 94 LYS A CA 1
ATOM 772 C C . LYS A 1 94 ? 17.304 -6.910 -9.920 1.00 78.94 94 LYS A C 1
ATOM 774 O O . LYS A 1 94 ? 16.734 -6.258 -9.053 1.00 78.94 94 LYS A O 1
ATOM 779 N N . ARG A 1 95 ? 18.614 -7.201 -9.839 1.00 83.81 95 ARG A N 1
ATOM 780 C CA . ARG A 1 95 ? 19.475 -6.728 -8.742 1.00 83.81 95 ARG A CA 1
ATOM 781 C C . ARG A 1 95 ? 19.514 -5.208 -8.648 1.00 83.81 95 ARG A C 1
ATOM 783 O O . ARG A 1 95 ? 19.513 -4.696 -7.537 1.00 83.81 95 ARG A O 1
ATOM 790 N N . GLU A 1 96 ? 19.511 -4.493 -9.772 1.00 85.00 96 GLU A N 1
ATOM 791 C CA . GLU A 1 96 ? 19.482 -3.024 -9.767 1.00 85.00 96 GLU A CA 1
ATOM 792 C C . GLU A 1 96 ? 18.116 -2.489 -9.321 1.00 85.00 96 GLU A C 1
ATOM 794 O O . GLU A 1 96 ? 18.036 -1.511 -8.582 1.00 85.00 96 GLU A O 1
ATOM 799 N N . LEU A 1 97 ? 17.028 -3.168 -9.697 1.00 87.62 97 LEU A N 1
ATOM 800 C CA . LEU A 1 97 ? 15.700 -2.822 -9.190 1.00 87.62 97 LEU A CA 1
ATOM 801 C C . LEU A 1 97 ? 15.622 -3.037 -7.672 1.00 87.62 97 LEU A C 1
ATOM 803 O O . LEU A 1 97 ? 15.201 -2.139 -6.951 1.00 87.62 97 LEU A O 1
ATOM 807 N N . PHE A 1 98 ? 16.087 -4.183 -7.168 1.00 88.81 98 PHE A N 1
ATOM 808 C CA . PHE A 1 98 ? 16.101 -4.462 -5.729 1.00 88.81 98 PHE A CA 1
ATOM 809 C C . PHE A 1 98 ? 17.044 -3.544 -4.949 1.00 88.81 98 PHE A C 1
ATOM 811 O O . PHE A 1 98 ? 16.704 -3.153 -3.835 1.00 88.81 98 PHE A O 1
ATOM 818 N N . SER A 1 99 ? 18.196 -3.166 -5.514 1.00 88.75 99 SER A N 1
ATOM 819 C CA . SER A 1 99 ? 19.104 -2.213 -4.864 1.00 88.75 99 SER A CA 1
ATOM 820 C C . SER A 1 99 ? 18.491 -0.817 -4.773 1.00 88.75 99 SER A C 1
ATOM 822 O O . SER A 1 99 ? 18.766 -0.092 -3.816 1.00 88.75 99 SER A O 1
ATOM 824 N N . ARG A 1 100 ? 17.614 -0.453 -5.720 1.00 89.62 100 ARG A N 1
ATOM 825 C CA . ARG A 1 100 ? 16.839 0.787 -5.656 1.00 89.62 100 ARG A CA 1
ATOM 826 C C . ARG A 1 100 ? 15.756 0.737 -4.581 1.00 89.62 100 ARG A C 1
ATOM 828 O O . ARG A 1 100 ? 15.498 1.759 -3.960 1.00 89.62 100 ARG A O 1
ATOM 835 N N . ILE A 1 101 ? 15.173 -0.429 -4.298 1.00 91.44 101 ILE A N 1
ATOM 836 C CA . ILE A 1 101 ? 14.210 -0.632 -3.198 1.00 91.44 101 ILE A CA 1
ATOM 837 C C . ILE A 1 101 ? 14.964 -0.767 -1.858 1.00 91.44 101 ILE A C 1
ATOM 839 O O . ILE A 1 101 ? 14.877 -1.785 -1.160 1.00 91.44 101 ILE A O 1
ATOM 843 N N . SER A 1 102 ? 15.730 0.266 -1.500 1.00 90.12 102 SER A N 1
ATOM 844 C CA . SER A 1 102 ? 16.402 0.402 -0.206 1.00 90.12 102 SER A CA 1
ATOM 845 C C . SER A 1 102 ? 15.642 1.362 0.708 1.00 90.12 102 SER A C 1
ATOM 847 O O . SER A 1 102 ? 14.829 2.169 0.259 1.00 90.12 102 SER A O 1
ATOM 849 N N . PHE A 1 103 ? 15.913 1.272 2.007 1.00 87.69 103 PHE A N 1
ATOM 850 C CA . PHE A 1 103 ? 15.239 2.083 3.016 1.00 87.69 103 PHE A CA 1
ATOM 851 C C . PHE A 1 103 ? 15.409 3.591 2.758 1.00 87.69 103 PHE A C 1
ATOM 853 O O . PHE A 1 103 ? 14.418 4.317 2.714 1.00 87.69 103 PHE A O 1
ATOM 860 N N . ASP A 1 104 ? 16.639 4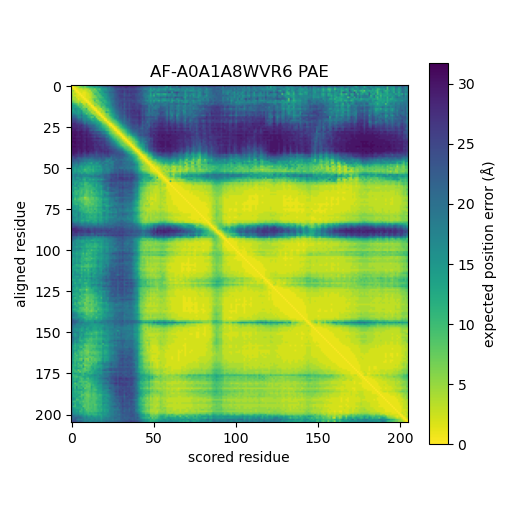.026 2.475 1.00 87.00 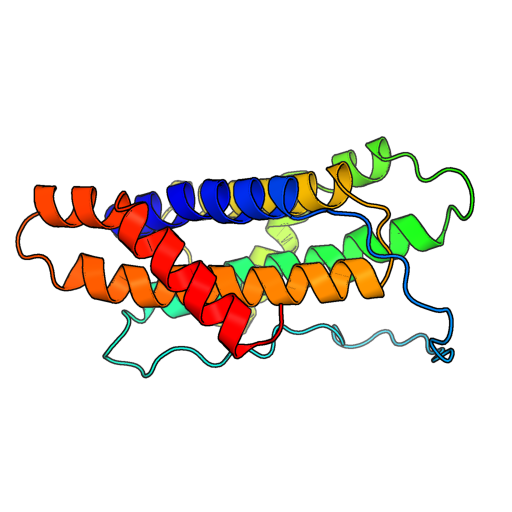104 ASP A N 1
ATOM 861 C CA . ASP A 1 104 ? 16.981 5.433 2.232 1.00 87.00 104 ASP A CA 1
ATOM 862 C C . ASP A 1 104 ? 16.237 6.009 1.018 1.00 87.00 104 ASP A C 1
ATOM 864 O O . ASP A 1 104 ? 15.726 7.129 1.056 1.00 87.00 104 ASP A O 1
ATOM 868 N N . TYR A 1 105 ? 16.123 5.233 -0.066 1.00 90.75 105 TYR A N 1
ATOM 869 C CA . TYR A 1 105 ? 15.406 5.679 -1.262 1.00 90.75 105 TYR A CA 1
ATOM 870 C C . TYR A 1 105 ? 13.894 5.730 -1.047 1.00 90.75 105 TYR A C 1
ATOM 872 O O . TYR A 1 105 ? 13.231 6.612 -1.592 1.00 90.75 105 TYR A O 1
ATOM 880 N N . LEU A 1 106 ? 13.344 4.815 -0.247 1.00 92.38 106 LEU A N 1
ATOM 881 C CA . LEU A 1 106 ? 11.916 4.781 0.067 1.00 92.38 106 LEU A CA 1
ATOM 882 C C . LEU A 1 106 ? 11.495 5.865 1.066 1.00 92.38 106 LEU A C 1
ATOM 884 O O . LEU A 1 106 ? 10.327 6.249 1.076 1.00 92.38 106 LEU A O 1
ATOM 888 N N . GLU A 1 107 ? 12.417 6.394 1.871 1.00 91.06 107 GLU A N 1
ATOM 889 C CA . GLU A 1 107 ? 12.123 7.500 2.787 1.00 91.06 107 GLU A CA 1
ATOM 890 C C . GLU A 1 107 ? 11.846 8.817 2.038 1.00 91.06 107 GLU A C 1
ATOM 892 O O . GLU A 1 107 ? 10.959 9.580 2.427 1.00 91.06 107 GLU A O 1
ATOM 897 N N . LEU A 1 108 ? 12.528 9.065 0.915 1.00 88.88 108 LEU A N 1
ATOM 898 C CA . LEU A 1 108 ? 12.364 10.285 0.112 1.00 88.88 108 LEU A CA 1
ATOM 899 C C . LEU A 1 108 ? 10.908 10.574 -0.317 1.00 88.88 108 LEU A C 1
ATOM 901 O O . LEU A 1 108 ? 10.422 11.678 -0.043 1.00 88.88 108 LEU A O 1
ATOM 905 N N . PRO A 1 109 ? 10.169 9.645 -0.961 1.00 89.19 109 PRO A N 1
ATOM 906 C CA . PRO A 1 109 ? 8.776 9.891 -1.324 1.00 89.19 109 PRO A CA 1
ATOM 907 C C . PRO A 1 109 ? 7.870 10.043 -0.095 1.00 89.19 109 PRO A C 1
ATOM 909 O O . PRO A 1 109 ? 6.916 10.818 -0.144 1.00 89.19 109 PRO A O 1
ATOM 912 N N . ILE A 1 110 ? 8.167 9.376 1.026 1.00 88.62 110 ILE A N 1
ATOM 913 C CA . ILE A 1 110 ? 7.403 9.551 2.268 1.00 88.62 110 ILE A CA 1
ATOM 914 C C . ILE A 1 110 ? 7.539 10.987 2.776 1.00 88.62 110 ILE A C 1
ATOM 916 O O . ILE A 1 110 ? 6.524 11.636 3.022 1.00 88.62 110 ILE A O 1
ATOM 920 N N . LEU A 1 111 ? 8.764 11.510 2.876 1.00 87.06 111 LEU A N 1
ATOM 921 C CA . LEU A 1 111 ? 9.014 12.892 3.302 1.00 87.06 111 LEU A CA 1
ATOM 922 C C . LEU A 1 111 ? 8.329 13.903 2.375 1.00 87.06 111 LEU A C 1
ATOM 924 O O . LEU A 1 111 ? 7.745 14.886 2.842 1.00 87.06 111 LEU A O 1
ATOM 928 N N . TYR A 1 112 ? 8.353 13.642 1.064 1.00 86.38 112 TYR A N 1
ATOM 929 C CA . TYR A 1 112 ? 7.631 14.443 0.082 1.00 86.38 112 TYR A CA 1
ATOM 930 C C . TYR A 1 112 ? 6.128 14.484 0.397 1.00 86.38 112 TYR A C 1
ATOM 932 O O . TYR A 1 112 ? 5.574 15.573 0.563 1.00 86.38 112 TYR A O 1
ATOM 940 N N . PHE A 1 113 ? 5.463 13.335 0.542 1.00 85.38 113 PHE A N 1
ATOM 941 C CA . PHE A 1 113 ? 4.015 13.299 0.781 1.00 85.38 113 PHE A CA 1
ATOM 942 C C . PHE A 1 113 ? 3.608 13.753 2.185 1.00 85.38 113 PHE A C 1
ATOM 944 O O . PHE A 1 113 ? 2.560 14.378 2.312 1.00 85.38 113 PHE A O 1
ATOM 951 N N . MET A 1 114 ? 4.433 13.544 3.214 1.00 83.94 114 MET A N 1
ATOM 952 C CA . MET A 1 114 ? 4.217 14.121 4.549 1.00 83.94 114 MET A CA 1
ATOM 953 C C . MET A 1 114 ? 4.108 15.646 4.481 1.00 83.94 114 MET A C 1
ATOM 955 O O . MET A 1 114 ? 3.148 16.226 4.986 1.00 83.94 114 MET A O 1
ATOM 959 N N . LYS A 1 115 ? 5.049 16.298 3.784 1.00 83.56 115 LYS A N 1
ATOM 960 C CA . LYS A 1 115 ? 5.040 17.755 3.602 1.00 83.56 115 LYS A CA 1
ATOM 961 C C . LYS A 1 115 ? 3.825 18.232 2.802 1.00 83.56 115 LYS A C 1
ATOM 963 O O . LYS A 1 115 ? 3.240 19.251 3.151 1.00 83.56 115 LYS A O 1
ATOM 968 N N . HIS A 1 116 ? 3.451 17.519 1.739 1.00 82.06 116 HIS A N 1
ATOM 969 C CA . HIS A 1 116 ? 2.344 17.924 0.861 1.00 82.06 116 HIS A CA 1
ATOM 970 C C . HIS A 1 116 ? 0.962 17.679 1.472 1.00 82.06 116 HIS A C 1
ATOM 972 O O . HIS A 1 116 ? 0.026 18.408 1.157 1.00 82.06 116 HIS A O 1
ATOM 978 N N . LEU A 1 117 ? 0.824 16.657 2.317 1.00 79.12 117 LEU A N 1
ATOM 979 C CA . LEU A 1 117 ? -0.444 16.284 2.947 1.00 79.12 117 LEU A CA 1
ATOM 980 C C . LEU A 1 117 ? -0.586 16.825 4.376 1.00 79.12 117 LEU A C 1
ATOM 982 O O . LEU A 1 117 ? -1.657 16.697 4.954 1.00 79.12 117 LEU A O 1
ATOM 986 N N . GLY A 1 118 ? 0.459 17.447 4.933 1.00 77.75 118 GLY A N 1
ATOM 987 C CA . GLY A 1 118 ? 0.420 18.063 6.261 1.00 77.75 118 GLY A CA 1
ATOM 988 C C . GLY A 1 118 ? 0.380 17.064 7.420 1.00 77.75 118 GLY A C 1
ATOM 989 O O . GLY A 1 118 ? -0.043 17.430 8.512 1.00 77.75 118 GLY A O 1
ATOM 990 N N . TYR A 1 119 ? 0.822 15.822 7.202 1.00 79.00 119 TYR A N 1
ATOM 991 C CA . TYR A 1 119 ? 0.808 14.764 8.212 1.00 79.00 119 TYR A CA 1
ATOM 992 C C . TYR A 1 119 ? 2.217 14.366 8.644 1.00 79.00 119 TYR A C 1
ATOM 994 O O . TYR A 1 119 ? 3.121 14.207 7.820 1.00 79.00 119 TYR A O 1
ATOM 1002 N N . SER A 1 120 ? 2.364 14.119 9.945 1.00 77.69 120 SER A N 1
ATOM 1003 C CA . SER A 1 120 ? 3.600 13.647 10.561 1.00 77.69 120 SER A CA 1
ATOM 1004 C C . SER A 1 120 ? 3.377 12.324 11.284 1.00 77.69 120 SER A C 1
ATOM 1006 O O . SER A 1 120 ? 2.417 12.171 12.041 1.00 77.69 120 SER A O 1
ATOM 1008 N N . PHE A 1 121 ? 4.294 11.369 11.102 1.00 75.00 121 PHE A N 1
ATOM 1009 C CA . PHE A 1 121 ? 4.284 10.147 11.902 1.00 75.00 121 PHE A CA 1
ATOM 1010 C C . PHE A 1 121 ? 4.470 10.486 13.383 1.00 75.00 121 PHE A C 1
ATOM 1012 O O . PHE A 1 121 ? 5.327 11.288 13.745 1.00 75.00 121 PHE A O 1
ATOM 1019 N N . LYS A 1 122 ? 3.683 9.830 14.241 1.00 75.25 122 LYS A N 1
ATOM 1020 C CA . LYS A 1 122 ? 3.755 10.001 15.702 1.00 75.25 122 LYS A CA 1
ATOM 1021 C C . LYS A 1 122 ? 5.047 9.443 16.302 1.00 75.25 122 LYS A C 1
ATOM 1023 O O . LYS A 1 122 ? 5.470 9.889 17.361 1.00 75.25 122 LYS A O 1
ATOM 1028 N N . ASP A 1 123 ? 5.634 8.443 15.651 1.00 76.38 123 ASP A N 1
ATOM 1029 C CA . ASP A 1 123 ? 6.789 7.707 16.146 1.00 76.38 123 ASP A CA 1
ATOM 1030 C C . ASP A 1 123 ? 7.584 7.073 14.993 1.00 76.38 123 ASP A C 1
ATOM 1032 O O . ASP A 1 123 ? 7.036 6.737 13.936 1.00 76.38 123 ASP A O 1
ATOM 1036 N N . GLU A 1 124 ? 8.888 6.894 15.212 1.00 81.44 124 GLU A N 1
ATOM 1037 C CA . GLU A 1 124 ? 9.809 6.305 14.234 1.00 81.44 124 GLU A CA 1
ATOM 1038 C C . GLU A 1 124 ? 9.430 4.864 13.874 1.00 81.44 124 GLU A C 1
ATOM 1040 O O . GLU A 1 124 ? 9.537 4.461 12.717 1.00 81.44 124 GLU A O 1
ATOM 1045 N N . ARG A 1 125 ? 8.907 4.093 14.834 1.00 79.19 125 ARG A N 1
ATOM 1046 C CA . ARG A 1 125 ? 8.462 2.716 14.593 1.00 79.19 125 ARG A CA 1
ATOM 1047 C C . ARG A 1 125 ? 7.358 2.662 13.533 1.00 79.19 125 ARG A C 1
ATOM 1049 O O . ARG A 1 125 ? 7.406 1.814 12.639 1.00 79.19 125 ARG A O 1
ATOM 1056 N N . SER A 1 126 ? 6.385 3.566 13.602 1.00 75.38 126 SER A N 1
ATOM 1057 C CA . SER A 1 126 ? 5.292 3.681 12.631 1.00 75.38 126 SER A CA 1
ATOM 1058 C C . SER A 1 126 ? 5.809 4.080 11.248 1.00 75.38 126 SER A C 1
ATOM 1060 O O . SER A 1 126 ? 5.390 3.479 10.256 1.00 75.38 126 SER A O 1
ATOM 1062 N N . ARG A 1 127 ? 6.760 5.024 11.181 1.00 81.94 127 ARG A N 1
ATOM 1063 C CA . ARG A 1 127 ? 7.435 5.412 9.930 1.00 81.94 127 ARG A CA 1
ATOM 1064 C C . ARG A 1 127 ? 8.176 4.228 9.309 1.00 81.94 127 ARG A C 1
ATOM 1066 O O . ARG A 1 127 ? 7.948 3.902 8.148 1.00 81.94 127 ARG A O 1
ATOM 1073 N N . ASN A 1 128 ? 9.000 3.536 10.091 1.00 84.50 128 ASN A N 1
ATOM 1074 C CA . ASN A 1 128 ? 9.803 2.417 9.598 1.00 84.50 128 ASN A CA 1
ATOM 1075 C C . ASN A 1 128 ? 8.926 1.260 9.115 1.00 84.50 128 ASN A C 1
ATOM 1077 O O . ASN A 1 128 ? 9.230 0.602 8.124 1.00 84.50 128 ASN A O 1
ATOM 1081 N N . SER A 1 129 ? 7.786 1.053 9.771 1.00 82.56 129 SER A N 1
ATOM 1082 C CA . SER A 1 129 ? 6.820 0.038 9.354 1.00 82.56 129 SER A CA 1
ATOM 1083 C C . SER A 1 129 ? 6.105 0.419 8.058 1.00 82.56 129 SER A C 1
ATOM 1085 O O . SER A 1 129 ? 5.859 -0.457 7.234 1.00 82.56 129 SER A O 1
ATOM 1087 N N . CYS A 1 130 ? 5.831 1.709 7.825 1.00 85.62 130 CYS A N 1
ATOM 1088 C CA . CYS A 1 130 ? 5.365 2.200 6.525 1.00 85.62 130 CYS A CA 1
ATOM 1089 C C . CYS A 1 130 ? 6.384 1.878 5.419 1.00 85.62 130 CYS A C 1
ATOM 1091 O O . CYS A 1 130 ? 6.028 1.231 4.434 1.00 85.62 130 CYS A O 1
ATOM 1093 N N . ILE A 1 131 ? 7.665 2.211 5.629 1.00 89.56 131 ILE A N 1
ATOM 1094 C CA . ILE A 1 131 ? 8.747 1.916 4.671 1.00 89.56 131 ILE A CA 1
ATOM 1095 C C . ILE A 1 131 ? 8.846 0.412 4.391 1.00 89.56 131 ILE A C 1
ATOM 1097 O O . ILE A 1 131 ? 8.899 0.004 3.232 1.00 89.56 131 ILE A O 1
ATOM 1101 N N . ASN A 1 132 ? 8.804 -0.429 5.427 1.00 88.44 132 ASN A N 1
ATOM 1102 C CA . ASN A 1 132 ? 8.857 -1.885 5.273 1.00 88.44 132 ASN A CA 1
ATOM 1103 C C . ASN A 1 132 ? 7.702 -2.428 4.424 1.00 88.44 132 ASN A C 1
ATOM 1105 O O . ASN A 1 132 ? 7.902 -3.323 3.601 1.00 88.44 132 ASN A O 1
ATOM 1109 N N . ARG A 1 133 ? 6.492 -1.883 4.589 1.00 87.94 133 ARG A N 1
ATOM 1110 C CA . ARG A 1 133 ? 5.344 -2.273 3.766 1.00 87.94 133 ARG A CA 1
ATOM 1111 C C . ARG A 1 133 ? 5.498 -1.804 2.330 1.00 87.94 133 ARG A C 1
ATOM 1113 O O . ARG A 1 133 ? 5.311 -2.615 1.430 1.00 87.94 133 ARG A O 1
ATOM 1120 N N . MET A 1 134 ? 5.905 -0.553 2.105 1.00 92.44 134 MET A N 1
ATOM 1121 C CA . MET A 1 134 ? 6.230 -0.058 0.762 1.00 92.44 134 MET A CA 1
ATOM 1122 C C . MET A 1 134 ? 7.253 -0.968 0.077 1.00 92.44 134 MET A C 1
ATOM 1124 O O . MET A 1 134 ? 7.005 -1.444 -1.030 1.00 92.44 134 MET A O 1
ATOM 1128 N N . LYS A 1 135 ? 8.358 -1.279 0.768 1.00 93.00 135 LYS A N 1
ATOM 1129 C CA . LYS A 1 135 ? 9.397 -2.195 0.293 1.00 93.00 135 LYS A CA 1
ATOM 1130 C C . LYS A 1 135 ? 8.810 -3.542 -0.105 1.00 93.00 135 LYS A C 1
ATOM 1132 O O . LYS A 1 135 ? 9.016 -3.977 -1.229 1.00 93.00 135 LYS A O 1
ATOM 1137 N N . LYS A 1 136 ? 8.037 -4.167 0.783 1.00 88.75 136 LYS A N 1
ATOM 1138 C CA . LYS A 1 136 ? 7.425 -5.471 0.526 1.00 88.75 136 LYS A CA 1
ATOM 1139 C C . LYS A 1 136 ? 6.546 -5.466 -0.726 1.00 88.75 136 LYS A C 1
ATOM 1141 O O . LYS A 1 136 ? 6.655 -6.380 -1.538 1.00 88.75 136 LYS A O 1
ATOM 1146 N N . ARG A 1 137 ? 5.708 -4.437 -0.907 1.00 89.31 137 ARG A N 1
ATOM 1147 C CA . ARG A 1 137 ? 4.862 -4.301 -2.105 1.00 89.31 137 ARG A CA 1
ATOM 1148 C C . ARG A 1 137 ? 5.699 -4.223 -3.376 1.00 89.31 137 ARG A C 1
ATOM 1150 O O . ARG A 1 137 ? 5.413 -4.915 -4.34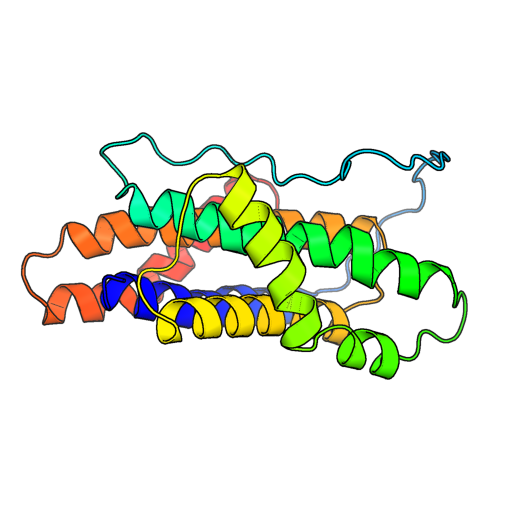9 1.00 89.31 137 ARG A O 1
ATOM 1157 N N . LEU A 1 138 ? 6.728 -3.379 -3.359 1.00 91.50 138 LEU A N 1
ATOM 1158 C CA . LEU A 1 138 ? 7.604 -3.152 -4.506 1.00 91.50 138 LEU A CA 1
ATOM 1159 C C . LEU A 1 138 ? 8.451 -4.387 -4.827 1.00 91.50 138 LEU A C 1
ATOM 1161 O O . LEU A 1 138 ? 8.548 -4.756 -5.994 1.00 91.50 138 LEU A O 1
ATOM 1165 N N . ASP A 1 139 ? 8.999 -5.056 -3.809 1.00 87.88 139 ASP A N 1
ATOM 1166 C CA . ASP A 1 139 ? 9.765 -6.292 -3.972 1.00 87.88 139 ASP A CA 1
ATOM 1167 C C . ASP A 1 139 ? 8.908 -7.354 -4.670 1.00 87.88 139 ASP A C 1
ATOM 1169 O O . ASP A 1 139 ? 9.353 -7.956 -5.641 1.00 87.88 139 ASP A O 1
ATOM 1173 N N . LEU A 1 140 ? 7.653 -7.531 -4.246 1.00 83.50 140 LEU A N 1
ATOM 1174 C CA . LEU A 1 140 ? 6.734 -8.494 -4.858 1.00 83.50 140 LEU A CA 1
ATOM 1175 C C . LEU A 1 140 ? 6.423 -8.153 -6.318 1.00 83.50 140 LEU A C 1
ATOM 1177 O O . LEU A 1 140 ? 6.492 -9.027 -7.177 1.00 83.50 140 LEU A O 1
ATOM 118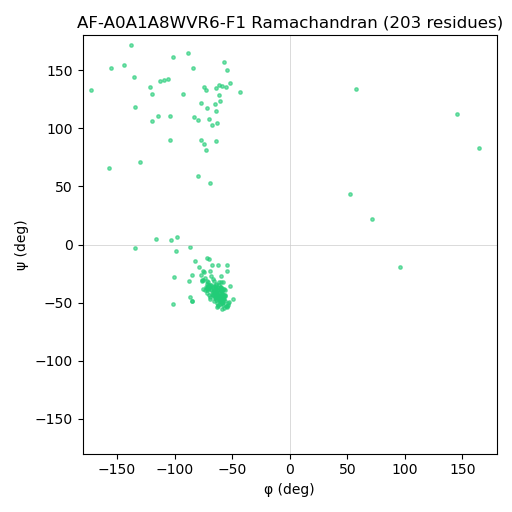1 N N . ILE A 1 141 ? 6.171 -6.880 -6.632 1.00 84.62 141 ILE A N 1
ATOM 1182 C CA . ILE A 1 141 ? 5.969 -6.442 -8.021 1.00 84.62 141 ILE A CA 1
ATOM 1183 C C . ILE A 1 141 ? 7.194 -6.789 -8.883 1.00 84.62 141 ILE A C 1
ATOM 1185 O O . ILE A 1 141 ? 7.032 -7.307 -9.990 1.00 84.62 141 ILE A O 1
ATOM 1189 N N . VAL A 1 142 ? 8.408 -6.536 -8.381 1.00 84.50 142 VAL A N 1
ATOM 1190 C CA . VAL A 1 142 ? 9.667 -6.816 -9.095 1.00 84.50 142 VAL A CA 1
ATOM 1191 C C . VAL A 1 142 ? 9.950 -8.319 -9.211 1.00 84.50 142 VAL A C 1
ATOM 1193 O O . VAL A 1 142 ? 10.478 -8.763 -10.235 1.00 84.50 142 VAL A O 1
ATOM 1196 N N . ILE A 1 143 ? 9.608 -9.126 -8.201 1.00 79.31 143 ILE A N 1
ATOM 1197 C CA . ILE A 1 143 ? 9.745 -10.591 -8.239 1.00 79.31 143 ILE A CA 1
ATOM 1198 C C . ILE A 1 143 ? 8.863 -11.173 -9.346 1.00 79.31 143 ILE A C 1
ATOM 1200 O O . ILE A 1 143 ? 9.377 -11.885 -10.211 1.00 79.31 143 ILE A O 1
ATOM 1204 N N . GLU A 1 144 ? 7.580 -10.822 -9.350 1.00 70.50 144 GLU A N 1
ATOM 1205 C CA . GLU A 1 144 ? 6.543 -11.471 -10.163 1.00 70.50 144 GLU A CA 1
ATOM 1206 C C . GLU A 1 144 ? 6.569 -11.063 -11.644 1.00 70.50 144 GLU A C 1
ATOM 1208 O O . GLU A 1 144 ? 6.142 -11.825 -12.510 1.00 70.50 144 GLU A O 1
ATOM 1213 N N . GLY A 1 145 ? 7.081 -9.871 -11.972 1.00 63.78 145 GLY A N 1
ATOM 1214 C CA . GLY A 1 145 ? 6.900 -9.306 -13.308 1.00 63.78 145 GLY A CA 1
ATOM 1215 C C . GLY A 1 145 ? 8.118 -8.633 -13.921 1.00 63.78 145 GLY A C 1
ATOM 1216 O O . GLY A 1 145 ? 9.151 -8.399 -13.291 1.00 63.78 145 GLY A O 1
ATOM 1217 N N . ILE A 1 146 ? 7.957 -8.300 -15.199 1.00 73.94 146 ILE A N 1
ATOM 1218 C CA . ILE A 1 146 ? 8.764 -7.301 -15.896 1.00 73.94 146 ILE A CA 1
ATOM 1219 C C . ILE A 1 146 ? 8.007 -5.980 -15.762 1.00 73.94 146 ILE A C 1
ATOM 1221 O O . ILE A 1 146 ? 6.810 -5.924 -16.045 1.00 73.94 146 ILE A O 1
ATOM 1225 N N . LEU A 1 147 ? 8.688 -4.920 -15.324 1.00 80.81 147 LEU A N 1
ATOM 1226 C CA . LEU A 1 147 ? 8.063 -3.616 -15.094 1.00 80.81 147 LEU A CA 1
ATOM 1227 C C . LEU A 1 147 ? 7.716 -2.925 -16.419 1.00 80.81 147 LEU A C 1
ATOM 1229 O O . LEU A 1 147 ? 8.456 -2.070 -16.909 1.00 80.81 147 LEU A O 1
ATOM 1233 N N . THR A 1 148 ? 6.596 -3.300 -17.024 1.00 83.12 148 THR A N 1
ATOM 1234 C CA . THR A 1 148 ? 5.975 -2.518 -18.095 1.00 83.12 148 THR A CA 1
ATOM 1235 C C . THR A 1 148 ? 5.022 -1.488 -17.498 1.00 83.12 148 THR A C 1
ATOM 1237 O O . THR A 1 148 ? 4.639 -1.575 -16.328 1.00 83.12 148 THR A O 1
ATOM 1240 N N . LYS A 1 149 ? 4.624 -0.496 -18.298 1.00 83.50 149 LYS A N 1
ATOM 1241 C CA . LYS A 1 149 ? 3.660 0.514 -17.849 1.00 83.50 149 LYS A CA 1
ATOM 1242 C C . LYS A 1 149 ? 2.333 -0.150 -17.466 1.00 83.50 149 LYS A C 1
ATOM 1244 O O . LYS A 1 149 ? 1.806 0.113 -16.392 1.00 83.50 149 LYS A O 1
ATOM 1249 N N . GLU A 1 150 ? 1.865 -1.070 -18.300 1.00 81.06 150 GLU A N 1
ATOM 1250 C CA . GLU A 1 150 ? 0.618 -1.821 -18.138 1.00 81.06 150 GLU A CA 1
ATOM 1251 C C . GLU A 1 150 ? 0.654 -2.684 -16.874 1.00 81.06 150 GLU A C 1
ATOM 1253 O O . GLU A 1 150 ? -0.330 -2.794 -16.143 1.00 81.06 150 GLU A O 1
ATOM 1258 N N . TYR A 1 151 ? 1.804 -3.296 -16.579 1.00 81.31 151 TYR A N 1
ATOM 1259 C CA . TYR A 1 151 ? 1.981 -4.070 -15.358 1.00 81.31 151 TYR A CA 1
ATOM 1260 C C . TYR A 1 151 ? 1.941 -3.181 -14.106 1.00 81.31 151 TYR A C 1
ATOM 1262 O O . TYR A 1 151 ? 1.228 -3.505 -13.155 1.00 81.31 151 TYR A O 1
ATOM 1270 N N . CYS A 1 152 ? 2.608 -2.024 -14.121 1.00 84.06 152 CYS A N 1
ATOM 1271 C CA . CYS A 1 152 ? 2.534 -1.060 -13.020 1.00 84.06 152 CYS A CA 1
ATOM 1272 C C . CYS A 1 152 ? 1.115 -0.487 -12.831 1.00 84.06 152 CYS A C 1
ATOM 1274 O O . CYS A 1 152 ? 0.672 -0.306 -11.698 1.00 84.06 152 CYS A O 1
ATOM 1276 N N . GLU A 1 153 ? 0.369 -0.241 -13.912 1.00 83.56 153 GLU A N 1
ATOM 1277 C CA . GLU A 1 153 ? -1.033 0.202 -13.852 1.00 83.56 153 GLU A CA 1
ATOM 1278 C C . GLU A 1 153 ? -1.955 -0.879 -13.271 1.00 83.56 153 GLU A C 1
ATOM 1280 O O . GLU A 1 153 ? -2.857 -0.571 -12.489 1.00 83.56 153 GLU A O 1
ATOM 1285 N N . ARG A 1 154 ? -1.707 -2.163 -13.569 1.00 80.88 154 ARG A N 1
ATOM 1286 C CA . ARG A 1 154 ? -2.391 -3.272 -12.882 1.00 80.88 154 ARG A CA 1
ATOM 1287 C C . ARG A 1 154 ? -2.049 -3.305 -11.394 1.00 80.88 154 ARG A C 1
ATOM 1289 O O . ARG A 1 154 ? -2.964 -3.370 -10.577 1.00 80.88 154 ARG A O 1
ATOM 1296 N N . ALA A 1 155 ? -0.774 -3.175 -11.026 1.00 83.81 155 ALA A N 1
ATOM 1297 C CA . ALA A 1 155 ? -0.355 -3.093 -9.623 1.00 83.81 155 ALA A CA 1
ATOM 1298 C C . ALA A 1 155 ? -1.052 -1.937 -8.877 1.00 83.81 155 ALA A C 1
ATOM 1300 O O . ALA A 1 155 ? -1.513 -2.102 -7.748 1.00 83.81 155 ALA A O 1
ATOM 1301 N N . GLN A 1 156 ? -1.231 -0.788 -9.535 1.00 82.88 156 GLN A N 1
ATOM 1302 C CA . GLN A 1 156 ? -1.959 0.354 -8.981 1.00 82.88 156 GLN A CA 1
ATOM 1303 C C . GLN A 1 156 ? -3.429 0.034 -8.653 1.00 82.88 156 GLN A C 1
ATOM 1305 O O . GLN A 1 156 ? -3.954 0.515 -7.645 1.00 82.88 156 GLN A O 1
ATOM 1310 N N . LYS A 1 157 ? -4.103 -0.795 -9.461 1.00 80.62 157 LYS A N 1
ATOM 1311 C CA . LYS A 1 157 ? -5.471 -1.255 -9.164 1.00 80.62 157 LYS A CA 1
ATOM 1312 C C . LYS A 1 157 ? -5.520 -2.106 -7.890 1.00 80.62 157 LYS A C 1
ATOM 1314 O O . LYS A 1 157 ? -6.442 -1.946 -7.092 1.00 80.62 157 LYS A O 1
ATOM 1319 N N . TYR A 1 158 ? -4.511 -2.944 -7.656 1.00 81.75 158 TYR A N 1
ATOM 1320 C CA . TYR A 1 158 ? -4.403 -3.731 -6.424 1.00 81.75 158 TYR A CA 1
ATOM 1321 C C . TYR A 1 158 ? -4.118 -2.866 -5.199 1.00 81.75 158 TYR A C 1
ATOM 1323 O O . TYR A 1 158 ? -4.735 -3.069 -4.158 1.00 81.75 158 TYR A O 1
ATOM 1331 N N . PHE A 1 159 ? -3.270 -1.845 -5.331 1.00 85.94 159 PHE A N 1
ATOM 1332 C CA . PHE A 1 159 ? -3.064 -0.857 -4.270 1.00 85.94 159 PHE A CA 1
ATOM 1333 C C . PHE A 1 159 ? -4.362 -0.151 -3.876 1.00 85.94 159 PHE A C 1
ATOM 1335 O O . PHE A 1 159 ? -4.612 0.070 -2.694 1.00 85.94 159 PHE A O 1
ATOM 1342 N N . TRP A 1 160 ? -5.228 0.146 -4.849 1.00 85.31 160 TRP A N 1
ATOM 1343 C CA . TRP A 1 160 ? -6.554 0.691 -4.567 1.00 85.31 160 TRP A CA 1
ATOM 1344 C C . TRP A 1 160 ? -7.409 -0.277 -3.736 1.00 85.31 160 TRP A C 1
ATOM 1346 O O . TRP A 1 160 ? -8.040 0.149 -2.766 1.00 85.31 160 TRP A O 1
ATOM 1356 N N . ILE A 1 161 ? -7.437 -1.567 -4.105 1.00 83.12 161 ILE A N 1
ATOM 1357 C CA . ILE A 1 161 ? -8.171 -2.599 -3.353 1.00 83.12 161 ILE A CA 1
ATOM 1358 C C . ILE A 1 161 ? -7.615 -2.687 -1.934 1.00 83.12 161 ILE A C 1
ATOM 1360 O O . ILE A 1 161 ? -8.383 -2.632 -0.979 1.00 83.12 161 ILE A O 1
ATOM 1364 N N . GLU A 1 162 ? -6.295 -2.772 -1.786 1.00 86.19 162 GLU A N 1
ATOM 1365 C CA . GLU A 1 162 ? -5.638 -2.864 -0.486 1.00 86.19 162 GLU A CA 1
ATOM 1366 C C . GLU A 1 162 ? -5.981 -1.681 0.411 1.00 86.19 162 GLU A C 1
ATOM 1368 O O . GLU A 1 162 ? -6.438 -1.880 1.539 1.00 86.19 162 GLU A O 1
ATOM 1373 N N . GLN A 1 163 ? -5.859 -0.459 -0.107 1.00 86.88 163 GLN A N 1
ATOM 1374 C CA . GLN A 1 163 ? -6.219 0.745 0.630 1.00 86.88 163 GLN A CA 1
ATOM 1375 C C . GLN A 1 163 ? -7.688 0.713 1.078 1.00 86.88 163 GLN A C 1
ATOM 1377 O O . GLN A 1 163 ? -7.985 0.999 2.2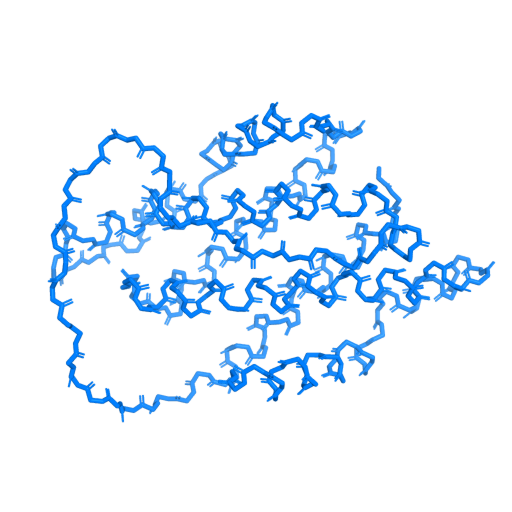40 1.00 86.88 163 GLN A O 1
ATOM 1382 N N . ARG A 1 164 ? -8.608 0.297 0.195 1.00 86.94 164 ARG A N 1
ATOM 1383 C CA . ARG A 1 164 ? -10.038 0.180 0.521 1.00 86.94 164 ARG A CA 1
ATOM 1384 C C . ARG A 1 164 ? -10.307 -0.866 1.597 1.00 86.94 164 ARG A C 1
ATOM 1386 O O . ARG A 1 164 ? -11.101 -0.610 2.500 1.00 86.94 164 ARG A O 1
ATOM 1393 N N . VAL A 1 165 ? -9.672 -2.032 1.506 1.00 86.69 165 VAL A N 1
ATOM 1394 C CA . VAL A 1 165 ? -9.847 -3.108 2.487 1.00 86.69 165 VAL A CA 1
ATOM 1395 C C . VAL A 1 165 ? -9.359 -2.656 3.857 1.00 86.69 165 VAL A C 1
ATOM 1397 O O . VAL A 1 165 ? -10.052 -2.905 4.841 1.00 86.69 165 VAL A O 1
ATOM 1400 N N . ILE A 1 166 ? -8.219 -1.961 3.935 1.00 84.44 166 ILE A N 1
ATOM 1401 C CA . ILE A 1 166 ? -7.722 -1.415 5.203 1.00 84.44 166 ILE A CA 1
ATOM 1402 C C . ILE A 1 166 ? -8.728 -0.411 5.776 1.00 84.44 166 ILE A C 1
ATOM 1404 O O . ILE A 1 166 ? -9.073 -0.512 6.954 1.00 84.44 166 ILE A O 1
ATOM 1408 N N . GLU A 1 167 ? -9.238 0.521 4.966 1.00 84.06 167 GLU A N 1
ATOM 1409 C CA . GLU A 1 167 ? -10.249 1.479 5.424 1.00 84.06 167 GLU A CA 1
ATOM 1410 C C . GLU A 1 167 ? -11.497 0.768 5.958 1.00 84.06 167 GLU A C 1
ATOM 1412 O O . GLU A 1 167 ? -11.896 1.010 7.095 1.00 84.06 167 GLU A O 1
ATOM 1417 N N . GLU A 1 168 ? -12.085 -0.155 5.196 1.00 88.38 168 GLU A N 1
ATOM 1418 C CA . GLU A 1 168 ? -13.298 -0.872 5.603 1.00 88.38 168 GLU A CA 1
ATOM 1419 C C . GLU A 1 168 ? -13.087 -1.769 6.826 1.00 88.38 168 GLU A C 1
ATOM 1421 O O . GLU A 1 168 ? -13.947 -1.834 7.710 1.00 88.38 168 GLU A O 1
ATOM 1426 N N . MET A 1 169 ? -11.946 -2.454 6.908 1.00 84.25 169 MET A N 1
ATOM 1427 C CA . MET A 1 169 ? -11.610 -3.263 8.075 1.00 84.25 169 MET A CA 1
ATOM 1428 C C . MET A 1 169 ? -11.354 -2.396 9.303 1.00 84.25 169 MET A C 1
ATOM 1430 O O . MET A 1 169 ? -11.769 -2.787 10.391 1.00 84.25 169 MET A O 1
ATOM 1434 N N . SER A 1 170 ? -10.769 -1.204 9.152 1.00 80.25 170 SER A N 1
ATOM 1435 C CA . SER A 1 170 ? -10.578 -0.285 10.279 1.00 80.25 170 SER A CA 1
ATOM 1436 C C . SER A 1 170 ? -11.918 0.085 10.924 1.00 80.25 170 SER A C 1
ATOM 1438 O O . SER A 1 170 ? -12.045 0.016 12.143 1.00 80.25 170 SER A O 1
ATOM 1440 N N . VAL A 1 171 ? -12.967 0.337 10.128 1.00 82.75 171 VAL A N 1
ATOM 1441 C CA . VAL A 1 171 ? -14.325 0.600 10.640 1.00 82.75 171 VAL A CA 1
ATOM 1442 C C . VAL A 1 171 ? -14.842 -0.573 11.469 1.00 82.75 171 VAL A C 1
ATOM 1444 O O . VAL A 1 171 ? -15.450 -0.371 12.519 1.00 82.75 171 VAL A O 1
ATOM 1447 N N . LYS A 1 172 ? -14.633 -1.809 11.002 1.00 85.19 172 LYS A N 1
ATOM 1448 C CA . LYS A 1 172 ? -15.080 -3.014 11.716 1.00 85.19 172 LYS A CA 1
ATOM 1449 C C . LYS A 1 172 ? -14.318 -3.195 13.024 1.00 85.19 172 LYS A C 1
ATOM 1451 O O . LYS A 1 172 ? -14.944 -3.454 14.042 1.00 85.19 172 LYS A O 1
ATOM 1456 N N . VAL A 1 173 ? -13.002 -2.997 13.003 1.00 78.38 173 VAL A N 1
ATOM 1457 C CA . VAL A 1 173 ? -12.143 -3.056 14.192 1.00 78.38 173 VAL A CA 1
ATOM 1458 C C . VAL A 1 173 ? -12.602 -2.029 15.224 1.00 78.38 173 VAL A C 1
ATOM 1460 O O . VAL A 1 173 ? -12.876 -2.393 16.359 1.00 78.38 173 VAL A O 1
ATOM 1463 N N . PHE A 1 174 ? -12.791 -0.767 14.838 1.00 76.62 174 PHE A N 1
ATOM 1464 C CA . PHE A 1 174 ? -13.170 0.295 15.778 1.00 76.62 174 PHE A CA 1
ATOM 1465 C C . PHE A 1 174 ? -14.599 0.197 16.323 1.00 76.62 174 PHE A C 1
ATOM 1467 O O . PHE A 1 174 ? -14.922 0.865 17.302 1.00 76.62 174 PHE A O 1
ATOM 1474 N N . LYS A 1 175 ? -15.452 -0.646 15.733 1.00 86.06 175 LYS A N 1
ATOM 1475 C CA . LYS A 1 175 ? -16.774 -0.968 16.288 1.00 86.06 175 LYS A CA 1
ATOM 1476 C C . LYS A 1 175 ? -16.714 -1.980 17.432 1.00 86.06 175 LYS A C 1
ATOM 1478 O O . LYS A 1 175 ? -17.672 -2.070 18.202 1.00 86.06 175 LYS A O 1
ATOM 1483 N N . GLU A 1 176 ? -15.628 -2.739 17.556 1.00 81.06 176 GLU A N 1
ATOM 1484 C CA . GLU A 1 176 ? -15.475 -3.717 18.629 1.00 81.06 176 GLU A CA 1
ATOM 1485 C C . GLU A 1 176 ? -15.179 -3.029 19.967 1.00 81.06 176 GLU A C 1
ATOM 1487 O O . GLU A 1 176 ? -14.351 -2.123 20.060 1.00 81.06 176 GLU A O 1
ATOM 1492 N N . LYS A 1 177 ? -15.864 -3.480 21.026 1.00 86.12 177 LYS A N 1
ATOM 1493 C CA . LYS A 1 177 ? -15.867 -2.821 22.347 1.00 86.12 177 LYS A CA 1
ATOM 1494 C C . LYS A 1 177 ? -14.673 -3.163 23.240 1.00 86.12 177 LYS A C 1
ATOM 1496 O O . LYS A 1 177 ? -14.497 -2.530 24.273 1.00 86.12 177 LYS A O 1
ATOM 1501 N N . THR A 1 178 ? -13.915 -4.199 22.898 1.00 76.75 178 THR A N 1
ATOM 1502 C CA . THR A 1 178 ? -12.842 -4.742 23.741 1.00 76.75 178 THR A CA 1
ATOM 1503 C C . THR A 1 178 ? -11.604 -5.006 22.905 1.00 76.75 178 THR A C 1
ATOM 1505 O O . THR A 1 178 ? -11.732 -5.500 21.784 1.00 76.75 178 THR A O 1
ATOM 1508 N N . ASP A 1 179 ? -10.437 -4.789 23.494 1.00 69.44 179 ASP A N 1
ATOM 1509 C CA . ASP A 1 179 ? -9.121 -5.004 22.887 1.00 69.44 179 ASP A CA 1
ATOM 1510 C C . ASP A 1 179 ? -8.961 -6.380 22.218 1.00 69.44 179 ASP A C 1
ATOM 1512 O O . ASP A 1 179 ? -8.579 -6.467 21.050 1.00 69.44 179 ASP A O 1
ATOM 1516 N N . ASP A 1 180 ? -9.365 -7.461 22.890 1.00 75.19 180 ASP A N 1
ATOM 1517 C CA . ASP A 1 180 ? -9.280 -8.817 22.323 1.00 75.19 180 ASP A CA 1
ATOM 1518 C C . ASP A 1 180 ? -10.132 -8.982 21.057 1.00 75.19 180 ASP A C 1
ATOM 1520 O O . ASP A 1 180 ? -9.713 -9.595 20.074 1.00 75.19 180 ASP A O 1
ATOM 1524 N N . LYS A 1 181 ? -11.329 -8.387 21.043 1.00 78.44 181 LYS A N 1
ATOM 1525 C CA . LYS A 1 181 ? -12.210 -8.409 19.867 1.00 78.44 181 LYS A CA 1
ATOM 1526 C C . LYS A 1 181 ? -11.667 -7.539 18.741 1.00 78.44 181 LYS A C 1
ATOM 1528 O O . LYS A 1 181 ? -11.740 -7.954 17.588 1.00 78.44 181 LYS A O 1
ATOM 1533 N N . GLN A 1 182 ? -11.079 -6.387 19.062 1.00 7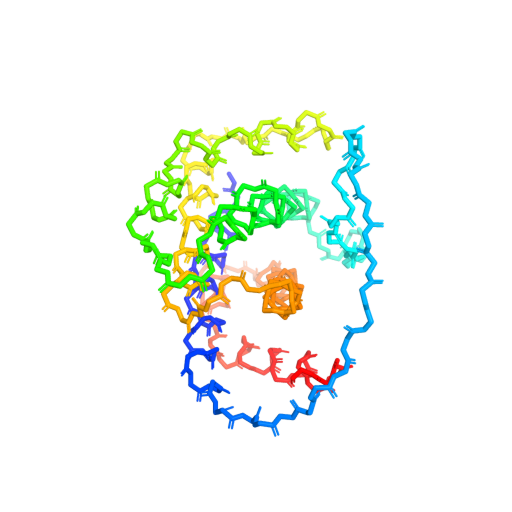1.12 182 GLN A N 1
ATOM 1534 C CA . GLN A 1 182 ? -10.396 -5.536 18.084 1.00 71.12 182 GLN A CA 1
ATOM 1535 C C . GLN A 1 182 ? -9.244 -6.298 17.423 1.00 71.12 182 GLN A C 1
ATOM 1537 O O . GLN A 1 182 ? -9.174 -6.362 16.195 1.00 71.12 182 GLN A O 1
ATOM 1542 N N . ARG A 1 183 ? -8.406 -6.972 18.221 1.00 72.69 183 ARG A N 1
ATOM 1543 C CA . ARG A 1 183 ? -7.304 -7.811 17.735 1.00 72.69 183 ARG A CA 1
ATOM 1544 C C . ARG A 1 183 ? -7.786 -8.955 16.844 1.00 72.69 183 ARG A C 1
ATOM 1546 O O . ARG A 1 183 ? -7.250 -9.137 15.751 1.00 72.69 183 ARG A O 1
ATOM 1553 N N . ASN A 1 184 ? -8.815 -9.683 17.276 1.00 76.12 184 ASN A N 1
ATOM 1554 C CA . ASN A 1 184 ? -9.402 -10.774 16.496 1.00 76.12 184 ASN A CA 1
ATOM 1555 C C . ASN A 1 184 ? -10.002 -10.268 15.178 1.00 76.12 184 ASN A C 1
ATOM 1557 O O . ASN A 1 184 ? -9.868 -10.920 14.145 1.00 76.12 184 ASN A O 1
ATOM 1561 N N . MET A 1 185 ? -10.624 -9.086 15.184 1.00 80.69 185 MET A N 1
ATOM 1562 C CA . MET A 1 185 ? -11.170 -8.475 13.975 1.00 80.69 185 MET A CA 1
ATOM 1563 C C . MET A 1 185 ? -10.066 -8.039 13.003 1.00 80.69 185 MET A C 1
ATOM 1565 O O . MET A 1 185 ? -10.219 -8.243 11.799 1.00 80.69 185 MET A O 1
ATOM 1569 N N . CYS A 1 186 ? -8.931 -7.518 13.492 1.00 70.19 186 CYS A N 1
ATOM 1570 C CA . CYS A 1 186 ? -7.767 -7.215 12.643 1.00 70.19 186 CYS A CA 1
ATOM 1571 C C . CYS A 1 186 ? -7.247 -8.451 11.894 1.00 70.19 186 CYS A C 1
ATOM 1573 O O . CYS A 1 186 ? -6.732 -8.329 10.786 1.00 70.19 186 CYS A O 1
ATOM 1575 N N . GLN A 1 187 ? -7.382 -9.629 12.505 1.00 77.88 187 GLN A N 1
ATOM 1576 C CA . GLN A 1 187 ? -6.918 -10.919 11.990 1.00 77.88 187 GLN A CA 1
ATOM 1577 C C . GLN A 1 187 ? -8.021 -11.727 11.293 1.00 77.88 187 GLN A C 1
ATOM 1579 O O . GLN A 1 187 ? -7.799 -12.879 10.927 1.00 77.88 187 GLN A O 1
ATOM 1584 N N . ASN A 1 188 ? -9.214 -11.157 11.096 1.00 80.38 188 ASN A N 1
ATOM 1585 C CA . ASN A 1 188 ? -10.347 -11.892 10.547 1.00 80.38 188 ASN A CA 1
ATOM 1586 C C . ASN A 1 188 ? -10.186 -12.128 9.036 1.00 80.38 188 ASN A C 1
ATOM 1588 O O . ASN A 1 188 ? -10.695 -11.372 8.204 1.00 80.38 188 ASN A O 1
ATOM 1592 N N . GLU A 1 189 ? -9.500 -13.215 8.683 1.00 79.56 189 GLU A N 1
ATOM 1593 C CA . GLU A 1 189 ? -9.228 -13.587 7.295 1.00 79.56 189 GLU A CA 1
ATOM 1594 C C . GLU A 1 189 ? -10.495 -13.745 6.455 1.00 79.56 189 GLU A C 1
ATOM 1596 O O . GLU A 1 189 ? -10.504 -13.362 5.287 1.00 79.56 189 GLU A O 1
ATOM 1601 N N . LEU A 1 190 ? -11.572 -14.295 7.025 1.00 83.88 190 LEU A N 1
ATOM 1602 C CA . LEU A 1 190 ? -12.832 -14.489 6.304 1.00 83.88 190 LEU A CA 1
ATOM 1603 C C . LEU A 1 190 ? -13.448 -13.143 5.917 1.00 83.88 190 LEU A C 1
ATOM 1605 O O . LEU A 1 190 ? -13.880 -12.959 4.776 1.00 83.88 190 LEU A O 1
ATOM 1609 N N . ALA A 1 191 ? -13.447 -12.180 6.842 1.00 83.19 191 ALA A N 1
ATOM 1610 C CA . ALA A 1 191 ? -13.921 -10.829 6.570 1.00 83.19 191 ALA A CA 1
ATOM 1611 C C . ALA A 1 191 ? -13.057 -10.137 5.507 1.00 83.19 191 ALA A C 1
ATOM 1613 O O . ALA A 1 191 ? -13.605 -9.515 4.596 1.00 83.19 191 ALA A O 1
ATOM 1614 N N . ILE A 1 192 ? -11.733 -10.287 5.591 1.00 80.06 192 ILE A N 1
ATOM 1615 C CA . ILE A 1 192 ? -10.771 -9.723 4.637 1.00 80.06 192 ILE A CA 1
ATOM 1616 C C . ILE A 1 192 ? -10.970 -10.321 3.236 1.00 80.06 192 ILE A C 1
ATOM 1618 O O . ILE A 1 192 ? -11.191 -9.581 2.280 1.00 80.06 192 ILE A O 1
ATOM 1622 N N . LYS A 1 193 ? -10.968 -11.655 3.109 1.00 81.00 193 LYS A N 1
ATOM 1623 C CA . LYS A 1 193 ? -11.160 -12.377 1.837 1.00 81.00 193 LYS A CA 1
ATOM 1624 C C . LYS A 1 193 ? -12.509 -12.037 1.199 1.00 81.00 193 LYS A C 1
ATOM 1626 O O . LYS A 1 193 ? -12.589 -11.832 -0.011 1.00 81.00 193 LYS A O 1
ATOM 1631 N N . SER A 1 194 ? -13.564 -11.917 2.010 1.00 83.44 194 SER A N 1
ATOM 1632 C CA . SER A 1 194 ? -14.888 -11.507 1.532 1.00 83.44 194 SER A CA 1
ATOM 1633 C C . SER A 1 194 ? -14.892 -10.080 0.976 1.00 83.44 194 SER A C 1
ATOM 1635 O O . SER A 1 194 ? -15.513 -9.841 -0.060 1.00 83.44 194 SER A O 1
ATOM 1637 N N . LEU A 1 195 ? -14.201 -9.138 1.629 1.00 85.38 195 LEU A N 1
ATOM 1638 C CA . LEU A 1 195 ? -14.076 -7.764 1.136 1.00 85.38 195 LEU A CA 1
ATOM 1639 C C . LEU A 1 195 ? -13.290 -7.702 -0.173 1.00 85.38 195 LEU A C 1
ATOM 1641 O O . LEU A 1 195 ? -13.780 -7.113 -1.132 1.00 85.38 195 LEU A O 1
ATOM 1645 N N . ILE A 1 196 ? -12.131 -8.361 -0.237 1.00 80.38 196 ILE A N 1
ATOM 1646 C CA . ILE A 1 196 ? -11.303 -8.430 -1.450 1.00 80.38 196 ILE A CA 1
ATOM 1647 C C . ILE A 1 196 ? -12.135 -8.954 -2.629 1.00 80.38 196 ILE A C 1
ATOM 1649 O O . ILE A 1 196 ? -12.288 -8.255 -3.626 1.00 80.38 196 ILE A O 1
ATOM 1653 N N . SER A 1 197 ? -12.799 -10.104 -2.462 1.00 76.56 197 SER A N 1
ATOM 1654 C CA . SER A 1 197 ? -13.629 -10.712 -3.513 1.00 76.56 197 SER A CA 1
ATOM 1655 C C . SER A 1 197 ? -14.784 -9.817 -3.985 1.00 76.56 197 SER A C 1
ATOM 1657 O O . SER A 1 197 ? -15.202 -9.894 -5.143 1.00 76.56 197 SER A O 1
ATOM 1659 N N . LYS A 1 198 ? -15.355 -8.989 -3.102 1.00 83.12 198 LYS A N 1
ATOM 1660 C CA . LYS A 1 198 ? -16.399 -8.021 -3.480 1.00 83.12 198 LYS A CA 1
ATOM 1661 C C . LYS A 1 198 ? -15.820 -6.862 -4.290 1.00 83.12 198 LYS A C 1
ATOM 1663 O O . LYS A 1 198 ? -16.440 -6.436 -5.261 1.00 83.12 198 LYS A O 1
ATOM 1668 N N . LEU A 1 199 ? -14.653 -6.360 -3.893 1.00 80.75 199 LEU A N 1
ATOM 1669 C CA . LEU A 1 199 ? -13.995 -5.222 -4.533 1.00 80.75 199 LEU A CA 1
ATOM 1670 C C . LEU A 1 199 ? -13.413 -5.583 -5.905 1.00 80.75 199 LEU A C 1
ATOM 1672 O O . LEU A 1 199 ? -13.550 -4.786 -6.830 1.00 80.75 199 LEU A O 1
ATOM 1676 N N . GLU A 1 200 ? -12.838 -6.780 -6.050 1.00 76.62 200 GLU A N 1
ATOM 1677 C CA . GLU A 1 200 ? -12.359 -7.333 -7.329 1.00 76.62 200 GLU A CA 1
ATOM 1678 C C . GLU A 1 200 ? -13.506 -7.419 -8.346 1.00 76.62 200 GLU A C 1
ATOM 1680 O O . GLU A 1 200 ? -13.483 -6.747 -9.381 1.00 76.62 200 GLU A O 1
ATOM 1685 N N . ARG A 1 201 ? -14.602 -8.106 -7.979 1.00 74.88 201 ARG A N 1
ATOM 1686 C CA . ARG A 1 201 ? -15.811 -8.220 -8.817 1.00 74.88 201 ARG A CA 1
ATOM 1687 C C . ARG A 1 201 ? -16.391 -6.865 -9.215 1.00 74.88 201 ARG A C 1
ATOM 1689 O O . ARG A 1 201 ? -16.757 -6.670 -10.370 1.00 74.88 201 ARG A O 1
ATOM 1696 N N . GLY A 1 202 ? -16.460 -5.920 -8.277 1.00 69.38 202 GLY A N 1
ATOM 1697 C CA . GLY A 1 202 ? -16.997 -4.581 -8.529 1.00 69.38 202 GLY A CA 1
ATOM 1698 C C . GLY A 1 202 ? -16.147 -3.723 -9.471 1.00 69.38 202 GLY A C 1
ATOM 1699 O O . GLY A 1 202 ? -16.650 -2.733 -9.999 1.00 69.38 202 GLY A O 1
ATOM 1700 N N . ARG A 1 203 ? -14.873 -4.075 -9.689 1.00 65.12 203 ARG A N 1
ATOM 1701 C CA . ARG A 1 203 ? -13.949 -3.332 -10.562 1.00 65.12 203 ARG A CA 1
ATOM 1702 C C . ARG A 1 203 ? -13.473 -4.120 -11.778 1.00 65.12 203 ARG A C 1
ATOM 1704 O O . ARG A 1 203 ? -12.652 -3.584 -12.521 1.00 65.12 203 ARG A O 1
ATOM 1711 N N . SER A 1 204 ? -14.000 -5.331 -11.990 1.00 60.31 204 SER A N 1
ATOM 1712 C CA . SER A 1 204 ? -13.554 -6.237 -13.060 1.00 60.31 204 SER A CA 1
ATOM 1713 C C . SER A 1 204 ? -12.033 -6.437 -13.028 1.00 60.31 204 SER A C 1
ATOM 1715 O O . SER A 1 204 ? -11.358 -6.312 -14.050 1.00 60.31 204 SER A O 1
ATOM 1717 N N . ILE A 1 205 ? -11.508 -6.627 -11.814 1.00 54.94 205 ILE A N 1
ATOM 1718 C CA . ILE A 1 205 ? -10.122 -7.028 -11.548 1.00 54.94 205 ILE A CA 1
ATOM 1719 C C . ILE A 1 205 ? -10.127 -8.532 -11.328 1.00 54.94 205 ILE A C 1
ATOM 1721 O O . ILE A 1 205 ? -11.063 -8.994 -10.632 1.00 54.94 205 ILE A O 1
#

Secondary structure (DSSP, 8-state):
--HHHHHHHHHHHHHHHHHHHHH------------------SS-S------PPPBTTB-HHHHHHHHHHHHHHHHIIIIIIHHHHHT-TT---HHHHHHHS-HHHHHHHHHHHHHHHT---SSHHHHHHHHHHHHHHHHHHHHH----HHHHHHHHHHHHHHHHHHHHHHHHHHH-SSHHHHHHHHT-HHHHHHHHHHHHHHHT-

Mean predicted aligned error: 10.79 Å